Protein AF-A0A9E5C139-F1 (afdb_monomer_lite)

Radius of gyration: 26.93 Å; chains: 1; bounding box: 102×61×96 Å

Secondary structure (DSSP, 8-state):
-------------------------------------------S----PPP--EEEEEE-TTS-EEEE-TTS-EEEEE-TTSSSS-EEEEEEEPPGGGSPPPPTTEEEEEEEEEEEEE-TT--B-SSPEEEEEEEEEEEPPHHHHHHTTT-GGGEEEEEEETTTTEEEE---EEETTTTEEEEEEEE-SEEEEEEEPPPPPPPPPPPP--PPPPPP---

pLDDT: mean 75.32, std 21.41, range [29.48, 97.31]

Structure (mmCIF, N/CA/C/O backbone):
data_AF-A0A9E5C139-F1
#
_entry.id   AF-A0A9E5C139-F1
#
loop_
_atom_site.group_PDB
_atom_site.id
_atom_site.type_symbol
_atom_site.label_atom_id
_atom_site.label_alt_id
_atom_site.label_comp_id
_atom_site.label_asym_id
_atom_site.label_entity_id
_atom_site.label_seq_id
_atom_site.pdbx_PDB_ins_code
_atom_site.Cartn_x
_atom_site.Cartn_y
_atom_site.Cartn_z
_atom_site.occupancy
_atom_site.B_iso_or_equiv
_atom_site.auth_seq_id
_atom_site.auth_comp_id
_atom_site.auth_asym_id
_atom_site.auth_atom_id
_atom_site.pdbx_PDB_model_num
ATOM 1 N N . MET A 1 1 ? -60.111 16.105 31.248 1.00 38.06 1 MET A N 1
ATOM 2 C CA . MET A 1 1 ? -60.453 16.064 29.816 1.00 38.06 1 MET A CA 1
ATOM 3 C C . MET A 1 1 ? -59.404 16.906 29.117 1.00 38.06 1 MET A C 1
ATOM 5 O O . MET A 1 1 ? -59.382 18.093 29.387 1.00 38.06 1 MET A O 1
ATOM 9 N N . GLU A 1 2 ? -58.438 16.431 28.350 1.00 42.97 2 GLU A N 1
ATOM 10 C CA . GLU A 1 2 ? -57.839 15.127 28.044 1.00 42.97 2 GLU A CA 1
ATOM 11 C C . GLU A 1 2 ? -56.419 15.469 27.558 1.00 42.97 2 GLU A C 1
ATOM 13 O O . GLU A 1 2 ? -56.225 16.524 26.954 1.00 42.97 2 GLU A O 1
ATOM 18 N N . GLU A 1 3 ? -55.434 14.611 27.816 1.00 50.09 3 GLU A N 1
ATOM 19 C CA . GLU A 1 3 ? -54.245 14.572 26.958 1.00 50.09 3 GLU A CA 1
ATOM 20 C C . GLU A 1 3 ? -54.633 13.975 25.601 1.00 50.09 3 GLU A C 1
ATOM 22 O O . GLU A 1 3 ? -55.466 13.066 25.555 1.00 50.09 3 GLU A O 1
ATOM 27 N N . PRO A 1 4 ? -53.964 14.392 24.516 1.00 45.56 4 PRO A N 1
ATOM 28 C CA . PRO A 1 4 ? -53.559 13.392 23.540 1.00 45.56 4 PRO A CA 1
ATOM 29 C C . PRO A 1 4 ? -52.081 13.505 23.129 1.00 45.56 4 PRO A C 1
ATOM 31 O O . PRO A 1 4 ? -51.636 14.460 22.496 1.00 45.56 4 PRO A O 1
ATOM 34 N N . VAL A 1 5 ? -51.371 12.441 23.503 1.00 43.94 5 VAL A N 1
ATOM 35 C CA . VAL A 1 5 ? -50.309 11.695 22.803 1.00 43.94 5 VAL A CA 1
ATOM 36 C C . VAL A 1 5 ? -50.161 11.956 21.286 1.00 43.94 5 VAL A C 1
ATOM 38 O O . VAL A 1 5 ? -51.118 11.795 20.538 1.00 43.94 5 VAL A O 1
ATOM 41 N N . GLU A 1 6 ? -48.917 12.290 20.897 1.00 50.38 6 GLU A N 1
ATOM 42 C CA . GLU A 1 6 ? -48.072 11.913 19.726 1.00 50.38 6 GLU A CA 1
ATOM 43 C C . GLU A 1 6 ? -48.691 11.460 18.368 1.00 50.38 6 GLU A C 1
ATOM 45 O O . GLU A 1 6 ? -49.740 10.826 18.322 1.00 50.38 6 GLU A O 1
ATOM 50 N N . PRO A 1 7 ? -47.976 11.653 17.228 1.00 42.25 7 PRO A N 1
ATOM 51 C CA . PRO A 1 7 ? -47.097 10.553 16.795 1.00 42.25 7 PRO A CA 1
ATOM 52 C C . PRO A 1 7 ? -45.784 10.955 16.090 1.00 42.25 7 PRO A C 1
ATOM 54 O O . PRO A 1 7 ? -45.756 11.702 15.110 1.00 42.25 7 PRO A O 1
ATOM 57 N N . ARG A 1 8 ? -44.685 10.310 16.500 1.00 50.91 8 ARG A N 1
ATOM 58 C CA . ARG A 1 8 ? -43.509 10.030 15.661 1.00 50.91 8 ARG A CA 1
ATOM 59 C C . ARG A 1 8 ? -43.887 9.076 14.521 1.00 50.91 8 ARG A C 1
ATOM 61 O O . ARG A 1 8 ? -44.258 7.939 14.792 1.00 50.91 8 ARG A O 1
ATOM 68 N N . THR A 1 9 ? -43.729 9.456 13.250 1.00 39.75 9 THR A N 1
ATOM 69 C CA . THR A 1 9 ? -43.701 8.507 12.106 1.00 39.75 9 THR A CA 1
ATOM 70 C C . THR A 1 9 ? -42.935 9.133 10.930 1.00 39.75 9 THR A C 1
ATOM 72 O O . THR A 1 9 ? -43.386 10.098 10.330 1.00 39.75 9 THR A O 1
ATOM 75 N N . ARG A 1 10 ? -41.650 8.777 10.779 1.00 40.22 10 ARG A N 1
ATOM 76 C CA . ARG A 1 10 ? -41.074 7.877 9.749 1.00 40.22 10 ARG A CA 1
ATOM 77 C C . ARG A 1 10 ? -41.214 8.395 8.309 1.00 40.22 10 ARG A C 1
ATOM 79 O O . ARG A 1 10 ? -42.225 8.165 7.657 1.00 40.22 10 ARG A O 1
ATOM 86 N N . LEU A 1 11 ? -40.146 9.013 7.794 1.00 36.06 11 LEU A N 1
ATOM 87 C CA . LEU A 1 11 ? -39.978 9.249 6.361 1.00 36.06 11 LEU A CA 1
ATOM 88 C C . LEU A 1 11 ? -39.508 7.944 5.701 1.00 36.06 11 LEU A C 1
ATOM 90 O O . LEU A 1 11 ? -38.436 7.427 6.014 1.00 36.06 11 LEU A O 1
ATOM 94 N N . ALA A 1 12 ? -40.348 7.394 4.829 1.00 36.91 12 ALA A N 1
ATOM 95 C CA . ALA A 1 12 ? -40.033 6.252 3.987 1.00 36.91 12 ALA A CA 1
ATOM 96 C C . ALA A 1 12 ? -39.034 6.664 2.893 1.00 36.91 12 ALA A C 1
ATOM 98 O O . ALA A 1 12 ? -39.287 7.621 2.165 1.00 36.91 12 ALA A O 1
ATOM 99 N N . ILE A 1 13 ? -37.935 5.923 2.742 1.00 40.75 13 ILE A N 1
ATOM 100 C CA . ILE A 1 13 ? -37.096 5.971 1.540 1.00 40.75 13 ILE A CA 1
ATOM 101 C C . ILE A 1 13 ? -37.230 4.609 0.865 1.00 40.75 13 ILE A C 1
ATOM 103 O O . ILE A 1 13 ? -36.928 3.570 1.452 1.00 40.75 13 ILE A O 1
ATOM 107 N N . GLY A 1 14 ? -37.803 4.641 -0.338 1.00 32.72 14 GLY A N 1
ATOM 108 C CA . GLY A 1 14 ? -38.159 3.478 -1.135 1.00 32.72 14 GLY A CA 1
ATOM 109 C C . GLY A 1 14 ? -36.945 2.671 -1.582 1.00 32.72 14 GLY A C 1
ATOM 110 O O . GLY A 1 14 ? -35.931 3.210 -2.017 1.00 32.72 14 GLY A O 1
ATOM 111 N N . VA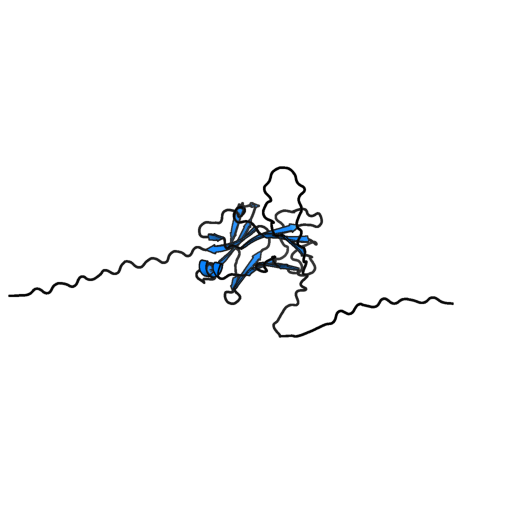L A 1 15 ? -37.106 1.357 -1.483 1.00 34.78 15 VAL A N 1
ATOM 112 C CA . VAL A 1 15 ? -36.210 0.318 -1.979 1.00 34.78 15 VAL A CA 1
ATOM 113 C C . VAL A 1 15 ? -36.446 0.124 -3.479 1.00 34.78 15 VAL A C 1
ATOM 115 O O . VAL A 1 15 ? -37.584 -0.073 -3.899 1.00 34.78 15 VAL A O 1
ATOM 118 N N . ALA A 1 16 ? -35.374 0.086 -4.270 1.00 33.22 16 ALA A N 1
ATOM 119 C CA . ALA A 1 16 ? -35.366 -0.572 -5.573 1.00 33.22 16 ALA A CA 1
ATOM 120 C C . ALA A 1 16 ? -34.213 -1.585 -5.589 1.00 33.22 16 ALA A C 1
ATOM 122 O O . ALA A 1 16 ? -33.042 -1.226 -5.680 1.00 33.22 16 ALA A O 1
ATOM 123 N N . VAL A 1 17 ? -34.573 -2.859 -5.430 1.00 38.47 17 VAL A N 1
ATOM 124 C CA . VAL A 1 17 ? -33.692 -4.026 -5.542 1.00 38.47 17 VAL A CA 1
ATOM 125 C C . VAL A 1 17 ? -33.689 -4.473 -7.000 1.00 38.47 17 VAL A C 1
ATOM 127 O O . VAL A 1 17 ? -34.741 -4.807 -7.539 1.00 38.47 17 VAL A O 1
ATOM 130 N N . VAL A 1 18 ? -32.510 -4.557 -7.610 1.00 36.19 18 VAL A N 1
ATOM 131 C CA . VAL A 1 18 ? -32.242 -5.486 -8.715 1.00 36.19 18 VAL A CA 1
ATOM 132 C C . VAL A 1 18 ? -30.970 -6.232 -8.339 1.00 36.19 18 VAL A C 1
ATOM 134 O O . VAL A 1 18 ? -29.910 -5.634 -8.180 1.00 36.19 18 VAL A O 1
ATOM 137 N N . GLY A 1 19 ? -31.119 -7.530 -8.091 1.00 32.09 19 GLY A N 1
ATOM 138 C CA . GLY A 1 19 ? -30.044 -8.403 -7.647 1.00 32.09 19 GLY A CA 1
ATOM 139 C C . GLY A 1 19 ? -29.280 -9.044 -8.799 1.00 32.09 19 GLY A C 1
ATOM 140 O O . GLY A 1 19 ? -29.845 -9.313 -9.853 1.00 32.09 19 GLY A O 1
ATOM 141 N N . THR A 1 20 ? -28.028 -9.395 -8.518 1.00 33.44 20 THR A N 1
ATOM 142 C CA . THR A 1 20 ? -27.384 -10.601 -9.049 1.00 33.44 20 THR A CA 1
ATOM 143 C C . THR A 1 20 ? -26.359 -11.109 -8.042 1.00 33.44 20 THR A C 1
ATOM 145 O O . THR A 1 20 ? -25.652 -10.338 -7.400 1.00 33.44 20 THR A O 1
ATOM 148 N N . VAL A 1 21 ? -26.357 -12.428 -7.887 1.00 43.41 21 VAL A N 1
ATOM 149 C CA . VAL A 1 21 ? -25.648 -13.224 -6.888 1.00 43.41 21 VAL A CA 1
ATOM 150 C C . VAL A 1 21 ? -24.141 -13.239 -7.150 1.00 43.41 21 VAL A C 1
ATOM 152 O O . VAL A 1 21 ? -23.686 -13.648 -8.211 1.00 43.41 21 VAL A O 1
ATOM 155 N N . GLY A 1 22 ? -23.383 -12.876 -6.125 1.00 29.48 22 GLY A N 1
ATOM 156 C CA . GLY A 1 22 ? -21.976 -13.195 -5.906 1.00 29.48 22 GLY A CA 1
ATOM 157 C C . GLY A 1 22 ? -21.743 -12.953 -4.421 1.00 29.48 22 GLY A C 1
ATOM 158 O O . GLY A 1 22 ? -22.281 -11.983 -3.899 1.00 29.48 22 GLY A O 1
ATOM 159 N N . ALA A 1 23 ? -21.078 -13.864 -3.713 1.00 36.00 23 ALA A N 1
ATOM 160 C CA . ALA A 1 23 ? -20.920 -13.811 -2.260 1.00 36.00 23 ALA A CA 1
ATOM 161 C C . ALA A 1 23 ? -20.230 -12.507 -1.812 1.00 36.00 23 ALA A C 1
ATOM 163 O O . ALA A 1 23 ? -19.013 -12.441 -1.685 1.00 36.00 23 ALA A O 1
ATOM 164 N N . ALA A 1 24 ? -21.017 -11.458 -1.598 1.00 32.03 24 ALA A N 1
ATOM 165 C CA . ALA A 1 24 ? -20.591 -10.214 -1.003 1.00 32.03 24 ALA A CA 1
ATOM 166 C C . ALA A 1 24 ? -20.912 -10.333 0.480 1.00 32.03 24 ALA A C 1
ATOM 168 O O . ALA A 1 24 ? -22.079 -10.308 0.880 1.00 32.03 24 ALA A O 1
ATOM 169 N N . ALA A 1 25 ? -19.874 -10.494 1.301 1.00 37.38 25 ALA A N 1
ATOM 170 C CA . ALA A 1 25 ? -19.973 -10.060 2.681 1.00 37.38 25 ALA A CA 1
ATOM 171 C C . ALA A 1 25 ? -20.536 -8.633 2.638 1.00 37.38 25 ALA A C 1
ATOM 173 O O . ALA A 1 25 ? -19.970 -7.769 1.967 1.00 37.38 25 ALA A O 1
ATOM 174 N N . LEU A 1 26 ? -21.698 -8.421 3.256 1.00 33.12 26 LEU A N 1
ATOM 175 C CA . LEU A 1 26 ? -22.293 -7.101 3.415 1.00 33.12 26 LEU A CA 1
ATOM 176 C C . LEU A 1 26 ? -21.386 -6.313 4.363 1.00 33.12 26 LEU A C 1
ATOM 178 O O . LEU A 1 26 ? -21.641 -6.223 5.559 1.00 33.12 26 LEU A O 1
ATOM 182 N N . ILE A 1 27 ? -20.277 -5.802 3.835 1.00 42.69 27 ILE A N 1
ATOM 183 C CA . ILE A 1 27 ? -19.475 -4.784 4.495 1.00 42.69 27 ILE A CA 1
ATOM 184 C C . ILE A 1 27 ? -20.381 -3.557 4.507 1.00 42.69 27 ILE A C 1
ATOM 186 O O . ILE A 1 27 ? -20.788 -3.071 3.450 1.00 42.69 27 ILE A O 1
ATOM 190 N N . GLY A 1 28 ? -20.783 -3.115 5.697 1.00 32.50 28 GLY A N 1
ATOM 191 C CA . GLY A 1 28 ? -21.513 -1.865 5.868 1.00 32.50 28 GLY A CA 1
ATOM 192 C C . GLY A 1 28 ? -20.616 -0.719 5.423 1.00 32.50 28 GLY A C 1
ATOM 193 O O . GLY A 1 28 ? -19.819 -0.221 6.208 1.00 32.50 28 GLY A O 1
ATOM 194 N N . VAL A 1 29 ? -20.686 -0.348 4.145 1.00 40.50 29 VAL A N 1
ATOM 195 C CA . VAL A 1 29 ? -19.851 0.718 3.597 1.00 40.50 29 VAL A CA 1
ATOM 196 C C . VAL A 1 29 ? -20.379 2.056 4.106 1.00 40.50 29 VAL A C 1
ATOM 198 O O . VAL A 1 29 ? -21.433 2.531 3.680 1.00 40.50 29 VAL A O 1
ATOM 201 N N . LEU A 1 30 ? -19.647 2.666 5.038 1.00 49.03 30 LEU A N 1
ATOM 202 C CA . LEU A 1 30 ? -19.845 4.056 5.427 1.00 49.03 30 LEU A CA 1
ATOM 203 C C . LEU A 1 30 ? -19.089 4.944 4.433 1.00 49.03 30 LEU A C 1
ATOM 205 O O . LEU A 1 30 ? -17.884 5.145 4.547 1.00 49.03 30 LEU A O 1
ATOM 209 N N . PHE A 1 31 ? -19.803 5.476 3.445 1.00 42.06 31 PHE A N 1
ATOM 210 C CA . PHE A 1 31 ? -19.259 6.464 2.517 1.00 42.06 31 PHE A CA 1
ATOM 211 C C . PHE A 1 31 ? -19.251 7.845 3.187 1.00 42.06 31 PHE A C 1
ATOM 213 O O . PHE A 1 31 ? -20.288 8.501 3.277 1.00 42.06 31 PHE A O 1
ATOM 220 N N . ALA A 1 32 ? -18.091 8.304 3.657 1.00 42.81 32 ALA A N 1
ATOM 221 C CA . ALA A 1 32 ? -17.907 9.695 4.057 1.00 42.81 32 ALA A CA 1
ATOM 222 C C . ALA A 1 32 ? -17.444 10.515 2.840 1.00 42.81 32 ALA A C 1
ATOM 224 O O . ALA A 1 32 ? -16.287 10.457 2.433 1.00 42.81 32 ALA A O 1
ATOM 225 N N . THR A 1 33 ? -18.348 11.280 2.226 1.00 38.16 33 THR A N 1
ATOM 226 C CA . THR A 1 33 ? -17.975 12.302 1.238 1.00 38.16 33 THR A CA 1
ATOM 227 C C . THR A 1 33 ? -17.584 13.579 1.977 1.00 38.16 33 THR A C 1
ATOM 229 O O . THR A 1 33 ? -18.454 14.353 2.372 1.00 38.16 33 THR A O 1
ATOM 232 N N . GLY A 1 34 ? -16.287 13.801 2.174 1.00 33.84 34 GLY A N 1
ATOM 233 C CA . GLY A 1 34 ? -15.752 15.057 2.698 1.00 33.84 34 GLY A CA 1
ATOM 234 C C . GLY A 1 34 ? -14.556 15.509 1.871 1.00 33.84 34 GLY A C 1
ATOM 235 O O . GLY A 1 34 ? -13.468 14.969 2.029 1.00 33.84 34 GLY A O 1
ATOM 236 N N . VAL A 1 35 ? -14.748 16.488 0.981 1.00 36.16 35 VAL A N 1
ATOM 237 C CA . VAL A 1 35 ? -13.637 17.250 0.394 1.00 36.16 35 VAL A CA 1
ATOM 238 C C . VAL A 1 35 ? -13.406 18.458 1.297 1.00 36.16 35 VAL A C 1
ATOM 240 O O . VAL A 1 35 ? -14.131 19.446 1.235 1.00 36.16 35 VAL A O 1
ATOM 243 N N . PHE A 1 36 ? -12.442 18.361 2.207 1.00 36.50 36 PHE A N 1
ATOM 244 C CA . PHE A 1 36 ? -12.017 19.522 2.982 1.00 36.50 36 PHE A CA 1
ATOM 245 C C . PHE A 1 36 ? -10.923 20.237 2.193 1.00 36.50 36 PHE A C 1
ATOM 247 O O . PHE A 1 36 ? -9.778 19.795 2.136 1.00 36.50 36 PHE A O 1
ATOM 254 N N . THR A 1 37 ? -11.289 21.332 1.529 1.00 35.53 37 THR A N 1
ATOM 255 C CA . THR A 1 37 ? -10.317 22.330 1.082 1.00 35.53 37 THR A CA 1
ATOM 256 C C . THR A 1 37 ? -9.932 23.138 2.315 1.00 35.53 37 THR A C 1
ATOM 258 O O . THR A 1 37 ? -10.704 23.985 2.757 1.00 35.53 37 THR A O 1
ATOM 261 N N . SER A 1 38 ? -8.782 22.838 2.920 1.00 38.12 38 SER A N 1
ATOM 262 C CA . SER A 1 38 ? -8.209 23.716 3.941 1.00 38.12 38 SER A CA 1
ATOM 263 C C . SER A 1 38 ? -7.812 25.030 3.269 1.00 38.12 38 SER A C 1
ATOM 265 O O . SER A 1 38 ? -6.830 25.078 2.532 1.00 38.12 38 SER A O 1
ATOM 267 N N . ASP A 1 39 ? -8.609 26.077 3.479 1.00 39.00 39 ASP A N 1
ATOM 268 C CA . ASP A 1 39 ? -8.235 27.453 3.157 1.00 39.00 39 ASP A CA 1
ATOM 269 C C . ASP A 1 39 ? -7.289 27.932 4.268 1.00 39.00 39 ASP A C 1
ATOM 271 O O . ASP A 1 39 ? -7.704 28.262 5.380 1.00 39.00 39 ASP A O 1
ATOM 275 N N . GLU A 1 40 ? -5.987 27.828 4.014 1.00 49.16 40 GLU A N 1
ATOM 276 C CA . GLU A 1 40 ? -4.947 28.295 4.931 1.00 49.16 40 GLU A CA 1
ATOM 277 C C . GLU A 1 40 ? -4.876 29.835 4.844 1.00 49.16 40 GLU A C 1
ATOM 279 O O . GLU A 1 40 ? -4.759 30.375 3.738 1.00 49.16 40 GLU A O 1
ATOM 284 N N . PRO A 1 41 ? -4.972 30.584 5.962 1.00 42.25 41 PRO A N 1
ATOM 285 C CA . PRO A 1 41 ? -5.024 32.039 5.912 1.00 42.25 41 PRO A CA 1
ATOM 286 C C . PRO A 1 41 ? -3.694 32.615 5.419 1.00 42.25 41 PRO A C 1
ATOM 288 O O . PRO A 1 41 ? -2.613 32.233 5.863 1.00 42.25 41 PRO A O 1
ATOM 291 N N . ALA A 1 42 ? -3.795 33.567 4.491 1.00 45.22 42 ALA A N 1
ATOM 292 C CA . ALA A 1 42 ? -2.677 34.177 3.786 1.00 45.22 42 ALA A CA 1
ATOM 293 C C . ALA A 1 42 ? -1.622 34.787 4.732 1.00 45.22 42 ALA A C 1
ATOM 295 O O . ALA A 1 42 ? -1.795 35.884 5.265 1.00 45.22 42 ALA A O 1
ATOM 296 N N . GLY A 1 43 ? -0.488 34.097 4.868 1.00 43.84 43 GLY A N 1
ATOM 297 C CA . GLY A 1 43 ? 0.744 34.586 5.481 1.00 43.84 43 GLY A CA 1
ATOM 298 C C . GLY A 1 43 ? 1.908 34.477 4.497 1.00 43.84 43 GLY A C 1
ATOM 299 O O . GLY A 1 43 ? 2.485 33.414 4.327 1.00 43.84 43 GLY A O 1
ATOM 300 N N . THR A 1 44 ? 2.209 35.587 3.819 1.00 50.50 44 THR A N 1
ATOM 301 C CA . THR A 1 44 ? 3.444 35.903 3.068 1.00 50.50 44 THR A CA 1
ATOM 302 C C . THR A 1 44 ? 4.148 34.774 2.285 1.00 50.50 44 THR A C 1
ATOM 304 O O . THR A 1 44 ? 5.029 34.096 2.802 1.00 50.50 44 THR A O 1
ATOM 307 N N . GLY A 1 45 ? 3.909 34.725 0.967 1.00 45.44 45 GLY A N 1
ATOM 308 C CA . GLY A 1 45 ? 4.985 34.474 -0.009 1.00 45.44 45 GLY A CA 1
ATOM 309 C C . GLY A 1 45 ? 5.208 33.054 -0.543 1.00 45.44 45 GLY A C 1
ATOM 310 O O . GLY A 1 45 ? 6.148 32.876 -1.313 1.00 45.44 45 GLY A O 1
ATOM 311 N N . GLN A 1 46 ? 4.366 32.071 -0.224 1.00 39.69 46 GLN A N 1
ATOM 312 C CA . GLN A 1 46 ? 4.431 30.749 -0.859 1.00 39.69 46 GLN A CA 1
ATOM 313 C C . GLN A 1 46 ? 3.506 30.725 -2.088 1.00 39.69 46 GLN A C 1
ATOM 315 O O . GLN A 1 46 ? 2.322 31.038 -1.976 1.00 39.69 46 GLN A O 1
ATOM 320 N N . ALA A 1 47 ? 4.024 30.366 -3.269 1.00 44.69 47 ALA A N 1
ATOM 321 C CA . ALA A 1 47 ? 3.172 30.038 -4.416 1.00 44.69 47 ALA A CA 1
ATOM 322 C C . ALA A 1 47 ? 2.108 29.013 -3.971 1.00 44.69 47 ALA A C 1
ATOM 324 O O . ALA A 1 47 ? 2.469 28.117 -3.203 1.00 44.69 47 ALA A O 1
ATOM 325 N N . PRO A 1 48 ? 0.834 29.125 -4.403 1.00 45.03 48 PRO A N 1
ATOM 326 C CA . PRO A 1 48 ? -0.220 28.215 -3.968 1.00 45.03 48 PRO A CA 1
ATOM 327 C C . PRO A 1 48 ? 0.221 26.779 -4.253 1.00 45.03 48 PRO A C 1
ATOM 329 O O . PRO A 1 48 ? 0.361 26.374 -5.410 1.00 45.03 48 PRO A O 1
ATOM 332 N N . GLY A 1 49 ? 0.528 26.039 -3.185 1.00 49.81 49 GLY A N 1
ATOM 333 C CA . GLY A 1 49 ? 0.853 24.626 -3.274 1.00 49.81 49 GLY A CA 1
ATOM 334 C C . GLY A 1 49 ? -0.323 23.925 -3.937 1.00 49.81 49 GLY A C 1
ATOM 335 O O . GLY A 1 49 ? -1.472 24.203 -3.600 1.00 49.81 49 GLY A O 1
ATOM 336 N N . ALA A 1 50 ? -0.049 23.072 -4.924 1.00 51.66 50 ALA A N 1
ATOM 337 C CA . ALA A 1 50 ? -1.093 22.299 -5.584 1.00 51.66 50 ALA A CA 1
ATOM 338 C C . ALA A 1 50 ? -2.006 21.638 -4.529 1.00 51.66 50 ALA A C 1
ATOM 340 O O . ALA A 1 50 ? -1.484 21.143 -3.524 1.00 51.66 50 ALA A O 1
ATOM 341 N N . PRO A 1 51 ? -3.338 21.628 -4.726 1.00 53.50 51 PRO A N 1
ATOM 342 C CA . PRO A 1 51 ? -4.263 21.074 -3.745 1.00 53.50 51 PRO A CA 1
ATOM 343 C C . PRO A 1 51 ? -3.908 19.607 -3.488 1.00 53.50 51 PRO A C 1
ATOM 345 O O . PRO A 1 51 ? -3.948 18.784 -4.405 1.00 53.50 51 PRO A O 1
ATOM 348 N N . VAL A 1 52 ? -3.526 19.276 -2.253 1.00 60.44 52 VAL A N 1
ATOM 349 C CA . VAL A 1 52 ? -3.249 17.888 -1.878 1.00 60.44 52 VAL A CA 1
ATOM 350 C C . VAL A 1 52 ? -4.569 17.221 -1.528 1.00 60.44 52 VAL A C 1
ATOM 352 O O . VAL A 1 52 ? -5.238 17.602 -0.569 1.00 60.44 52 VAL A O 1
ATOM 355 N N . VAL A 1 53 ? -4.963 16.232 -2.327 1.00 70.94 53 VAL A N 1
ATOM 356 C CA . VAL A 1 53 ? -6.241 15.551 -2.129 1.00 70.94 53 VAL A CA 1
ATOM 357 C C . VAL A 1 53 ? -6.144 14.644 -0.905 1.00 70.94 53 VAL A C 1
ATOM 359 O O . VAL A 1 53 ? -5.298 13.749 -0.849 1.00 70.94 53 VAL A O 1
ATOM 362 N N . THR A 1 54 ? -7.010 14.909 0.070 1.00 81.38 54 THR A N 1
ATOM 363 C CA . THR A 1 54 ? -7.109 14.183 1.337 1.00 81.38 54 THR A CA 1
ATOM 364 C C . THR A 1 54 ? -8.506 13.577 1.470 1.00 81.38 54 THR A C 1
ATOM 366 O O . THR A 1 54 ? -9.484 14.226 1.099 1.00 81.38 54 THR A O 1
ATOM 369 N N . VAL A 1 55 ? -8.607 12.361 2.008 1.00 87.62 55 VAL A N 1
ATOM 370 C CA . VAL A 1 55 ? -9.879 11.706 2.368 1.00 87.62 55 VAL A CA 1
ATOM 371 C C . VAL A 1 55 ? -9.787 11.214 3.803 1.00 87.62 55 VAL A C 1
ATOM 373 O O . VAL A 1 55 ? -8.777 10.623 4.165 1.00 87.62 55 VAL A O 1
ATOM 376 N N . SER A 1 56 ? -10.840 11.420 4.591 1.00 89.06 56 SER A N 1
ATOM 377 C CA . SER A 1 56 ? -10.920 10.946 5.973 1.00 89.06 56 SER A CA 1
ATOM 378 C C . SER A 1 56 ? -12.106 10.011 6.179 1.00 89.06 56 SER A C 1
ATOM 380 O O . SER A 1 56 ? -13.208 10.292 5.702 1.00 89.06 56 SER A O 1
ATOM 382 N N . VAL A 1 57 ? -11.899 8.919 6.917 1.00 88.56 57 VAL A N 1
ATOM 383 C CA . VAL A 1 57 ? -12.941 7.948 7.280 1.00 88.56 57 VAL A CA 1
ATOM 384 C C . VAL A 1 57 ? -12.793 7.557 8.754 1.00 88.56 57 VAL A C 1
ATOM 386 O O . VAL A 1 57 ? -11.692 7.212 9.181 1.00 88.56 57 VAL A O 1
ATOM 389 N N . PRO A 1 58 ? -13.876 7.558 9.552 1.00 90.69 58 PRO A N 1
ATOM 390 C CA . PRO A 1 58 ? -13.814 7.060 10.920 1.00 90.69 58 PRO A CA 1
ATOM 391 C C . PRO A 1 58 ? -13.637 5.534 10.943 1.00 90.69 58 PRO A C 1
ATOM 393 O O . PRO A 1 58 ? -14.368 4.801 10.276 1.00 90.69 58 PRO A O 1
ATOM 396 N N . VAL A 1 59 ? -12.707 5.054 11.765 1.00 90.44 59 VAL A N 1
ATOM 397 C CA . VAL A 1 59 ? -12.446 3.633 12.019 1.00 90.44 59 VAL A CA 1
ATOM 398 C C . VAL A 1 59 ? -12.791 3.340 13.475 1.00 90.44 59 VAL A C 1
ATOM 400 O O . VAL A 1 59 ? -12.247 3.949 14.397 1.00 90.44 59 VAL A O 1
ATOM 403 N N . LEU A 1 60 ? -13.743 2.433 13.692 1.00 92.31 60 LEU A N 1
ATOM 404 C CA . LEU A 1 60 ? -14.220 2.069 15.023 1.00 92.31 60 LEU A CA 1
ATOM 405 C C . LEU A 1 60 ? -13.769 0.643 15.374 1.00 92.31 60 LEU A C 1
ATOM 407 O O . LEU A 1 60 ? -13.728 -0.200 14.483 1.00 92.31 60 LEU A O 1
ATOM 411 N N . PRO A 1 61 ? -13.493 0.338 16.656 1.00 91.38 61 PRO A N 1
ATOM 412 C CA . PRO A 1 61 ? -13.084 -1.006 17.071 1.00 91.38 61 PRO A CA 1
ATOM 413 C C . PRO A 1 61 ? -14.130 -2.079 16.777 1.00 91.38 61 PRO A C 1
ATOM 415 O O . PRO A 1 61 ? -13.781 -3.209 16.477 1.00 91.38 61 PRO A O 1
ATOM 418 N N . GLU A 1 62 ? -15.411 -1.731 16.864 1.00 91.19 62 GLU A N 1
ATOM 419 C CA . GLU A 1 62 ? -16.508 -2.709 16.920 1.00 91.19 62 GLU A CA 1
ATOM 420 C C . GLU A 1 62 ? -17.160 -2.986 15.560 1.00 91.19 62 GLU A C 1
ATOM 422 O O . GLU A 1 62 ? -18.186 -3.653 15.477 1.00 91.19 62 GLU A O 1
ATOM 427 N N . GLN A 1 63 ? -16.597 -2.456 14.471 1.00 90.69 63 GLN A N 1
ATOM 428 C CA . GLN A 1 63 ? -17.127 -2.684 13.129 1.00 90.69 63 GLN A CA 1
ATOM 429 C C . GLN A 1 63 ? -16.042 -2.558 12.056 1.00 90.69 63 GLN A C 1
ATOM 431 O O . GLN A 1 63 ? -15.073 -1.821 12.246 1.00 90.69 63 GLN A O 1
ATOM 436 N N . PRO A 1 64 ? -16.197 -3.244 10.909 1.00 92.62 64 PRO A N 1
ATOM 437 C CA . PRO A 1 64 ? -15.313 -3.038 9.772 1.00 92.62 64 PRO A CA 1
ATOM 438 C C . PRO A 1 64 ? -15.438 -1.611 9.222 1.00 92.62 64 PRO A C 1
ATOM 440 O O . PRO A 1 64 ? -16.493 -0.979 9.316 1.00 92.62 64 PRO A O 1
ATOM 443 N N . ALA A 1 65 ? -14.367 -1.127 8.601 1.00 92.50 65 ALA A N 1
ATOM 444 C CA . ALA A 1 65 ? -14.329 0.165 7.925 1.00 92.50 65 ALA A CA 1
ATOM 445 C C . ALA A 1 65 ? -13.612 0.034 6.579 1.00 92.50 65 ALA A C 1
ATOM 447 O O . ALA A 1 65 ? -12.718 -0.794 6.423 1.00 92.50 65 ALA A O 1
ATOM 448 N N . GLN A 1 66 ? -13.996 0.863 5.611 1.00 94.25 66 GLN A N 1
ATOM 449 C CA . GLN A 1 66 ? -13.355 0.907 4.303 1.00 94.25 66 GLN A CA 1
ATOM 450 C C . GLN A 1 66 ? -13.112 2.357 3.896 1.00 94.25 66 GLN A C 1
ATOM 452 O O . GLN A 1 66 ? -14.025 3.182 3.946 1.00 94.25 66 GLN A O 1
ATOM 457 N N . LEU A 1 67 ? -11.893 2.646 3.449 1.00 93.06 67 LEU A N 1
ATOM 458 C C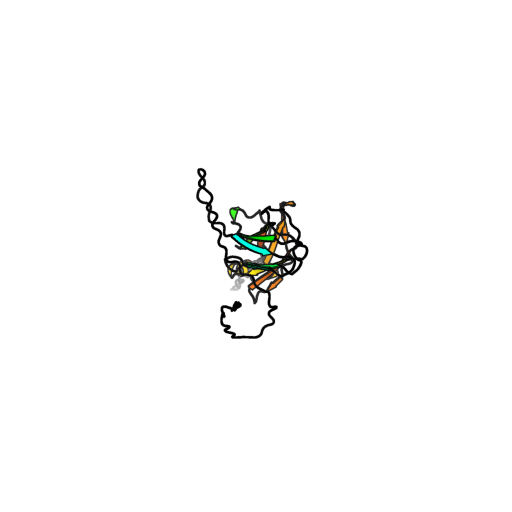A . LEU A 1 67 ? -11.541 3.897 2.791 1.00 93.06 67 LEU A CA 1
ATOM 459 C C . LEU A 1 67 ? -11.294 3.643 1.308 1.00 93.06 67 LEU A C 1
ATOM 461 O O . LEU A 1 67 ? -10.609 2.692 0.942 1.00 93.06 67 LEU A O 1
ATOM 465 N N . LEU A 1 68 ? -11.815 4.529 0.462 1.00 93.06 68 LEU A N 1
ATOM 466 C CA . LEU A 1 68 ? -11.520 4.572 -0.967 1.00 93.06 68 LEU A CA 1
ATOM 467 C C . LEU A 1 68 ? -10.817 5.887 -1.291 1.00 93.06 68 LEU A C 1
ATOM 469 O O . LEU A 1 68 ? -11.243 6.952 -0.842 1.00 93.06 68 LEU A O 1
ATOM 473 N N . SER A 1 69 ? -9.755 5.822 -2.090 1.00 91.06 69 SER A N 1
ATOM 474 C CA . SER A 1 69 ? -9.111 7.030 -2.594 1.00 91.06 69 SER A CA 1
ATOM 475 C C . SER A 1 69 ? -10.053 7.807 -3.522 1.00 91.06 69 SER A C 1
ATOM 477 O O . SER A 1 69 ? -10.949 7.212 -4.130 1.00 91.06 69 SER A O 1
ATOM 479 N N . PRO A 1 70 ? -9.848 9.125 -3.697 1.00 87.69 70 PRO A N 1
ATOM 480 C CA . PRO A 1 70 ? -10.709 9.967 -4.535 1.00 87.69 70 PRO A CA 1
ATOM 481 C C . PRO A 1 70 ? -10.881 9.446 -5.967 1.00 87.69 70 PRO A C 1
ATOM 483 O O . PRO A 1 70 ? -11.933 9.618 -6.575 1.00 87.69 70 PRO A O 1
ATOM 486 N N . GLN A 1 71 ? -9.839 8.814 -6.510 1.00 86.31 71 GLN A N 1
ATOM 487 C CA . GLN A 1 71 ? -9.823 8.254 -7.859 1.00 86.31 71 GLN A CA 1
ATOM 488 C C . GLN A 1 71 ? -10.301 6.791 -7.911 1.00 86.31 71 GLN A C 1
ATOM 490 O O . GLN A 1 71 ? -10.398 6.222 -8.995 1.00 86.31 71 GLN A O 1
ATOM 495 N N . GLY A 1 72 ? -10.593 6.158 -6.768 1.00 87.75 72 GLY A N 1
ATOM 496 C CA . GLY A 1 72 ? -11.009 4.750 -6.695 1.00 87.75 72 GLY A CA 1
ATOM 497 C C . GLY A 1 72 ? -9.901 3.753 -7.063 1.00 87.75 72 GLY A C 1
ATOM 498 O O . GLY A 1 72 ? -10.174 2.613 -7.460 1.00 87.75 72 GLY A O 1
ATOM 499 N N . ASP A 1 73 ? -8.653 4.203 -6.969 1.00 91.25 73 ASP A N 1
ATOM 500 C CA . ASP A 1 73 ? -7.451 3.435 -7.285 1.00 91.25 73 ASP A CA 1
ATOM 501 C C . ASP A 1 73 ? -6.893 2.680 -6.082 1.00 91.25 73 ASP A C 1
ATOM 503 O O . ASP A 1 73 ? -6.169 1.704 -6.257 1.00 91.25 73 ASP A O 1
ATOM 507 N N . VAL A 1 74 ? -7.205 3.137 -4.873 1.00 93.81 74 VAL A N 1
ATOM 508 C CA . VAL A 1 74 ? -6.749 2.534 -3.624 1.00 93.81 74 VAL A CA 1
ATOM 509 C C . VAL A 1 74 ? -7.968 2.302 -2.750 1.00 93.81 74 VAL A C 1
ATOM 511 O O . VAL A 1 74 ? -8.786 3.205 -2.574 1.00 93.81 74 VAL A O 1
ATOM 514 N N . ALA A 1 75 ? -8.077 1.096 -2.216 1.00 95.06 75 ALA A N 1
ATOM 515 C CA . ALA A 1 75 ? -9.011 0.739 -1.167 1.00 95.06 75 ALA A CA 1
ATOM 516 C C . ALA A 1 75 ? -8.223 0.249 0.046 1.00 95.06 75 ALA A C 1
ATOM 518 O O . ALA A 1 75 ? -7.239 -0.479 -0.108 1.00 95.06 75 ALA A O 1
ATOM 519 N N . VAL A 1 76 ? -8.643 0.659 1.236 1.00 95.25 76 VAL A N 1
ATOM 520 C CA . VAL A 1 76 ? -8.058 0.213 2.499 1.00 95.25 76 VAL A CA 1
ATOM 521 C C . VAL A 1 76 ? -9.174 -0.330 3.369 1.00 95.25 76 VAL A C 1
ATOM 523 O O . VAL A 1 76 ? -10.092 0.404 3.734 1.00 95.25 76 VAL A O 1
ATOM 526 N N . ASP A 1 77 ? -9.089 -1.614 3.681 1.00 95.44 77 ASP A N 1
ATOM 527 C CA . ASP A 1 77 ? -10.093 -2.355 4.426 1.00 95.44 77 ASP A CA 1
ATOM 528 C C . ASP A 1 77 ? -9.582 -2.668 5.834 1.00 95.44 77 ASP A C 1
ATOM 530 O O . ASP A 1 77 ? -8.534 -3.293 6.015 1.00 95.44 77 ASP A O 1
ATOM 534 N N . PHE A 1 78 ? -10.362 -2.263 6.831 1.00 93.94 78 PHE A N 1
ATOM 535 C CA . PHE A 1 78 ? -10.162 -2.571 8.241 1.00 93.94 78 PHE A CA 1
ATOM 536 C C . PHE A 1 78 ? -11.229 -3.561 8.688 1.00 93.94 78 PHE A C 1
ATOM 538 O O . PHE A 1 78 ? -12.417 -3.406 8.397 1.00 93.94 78 PHE A O 1
ATOM 545 N N . THR A 1 79 ? -10.803 -4.570 9.438 1.00 93.25 79 THR A N 1
ATOM 546 C CA . THR A 1 79 ? -11.712 -5.523 10.084 1.00 93.25 79 THR A CA 1
ATOM 547 C C . THR A 1 79 ? -12.076 -5.059 11.493 1.00 93.25 79 THR A C 1
ATOM 549 O O . THR A 1 79 ? -11.391 -4.217 12.078 1.00 93.25 79 THR A O 1
ATOM 552 N N . GLU A 1 80 ? -13.145 -5.619 12.057 1.00 92.25 80 GLU A N 1
ATOM 553 C CA . GLU A 1 80 ? -13.476 -5.416 13.468 1.00 92.25 80 GLU A CA 1
ATOM 554 C C . GLU A 1 80 ? -12.276 -5.770 14.364 1.00 92.25 80 GLU A C 1
ATOM 556 O O . GLU A 1 80 ? -11.626 -6.807 14.207 1.00 92.25 80 GLU A O 1
ATOM 561 N N . GLY A 1 81 ? -11.969 -4.880 15.300 1.00 92.06 81 GLY A N 1
ATOM 562 C CA . GLY A 1 81 ? -10.849 -4.997 16.218 1.00 92.06 81 GLY A CA 1
ATOM 563 C C . GLY A 1 81 ? -9.492 -4.686 15.592 1.00 92.06 81 GLY A C 1
ATOM 564 O O . GLY A 1 81 ? -8.491 -5.084 16.172 1.00 92.06 81 GLY A O 1
ATOM 565 N N . SER A 1 82 ? -9.426 -4.017 14.431 1.00 93.50 82 SER A N 1
ATOM 566 C CA . SER A 1 82 ? -8.148 -3.520 13.876 1.00 93.50 82 SER A CA 1
ATOM 567 C C . SER A 1 82 ? -7.581 -2.336 14.669 1.00 93.50 82 SER A C 1
ATOM 569 O O . SER A 1 82 ? -6.371 -2.129 14.681 1.00 93.50 82 SER A O 1
ATOM 571 N N . VAL A 1 83 ? -8.446 -1.592 15.361 1.00 91.81 83 VAL A N 1
ATOM 572 C CA . VAL A 1 83 ? -8.097 -0.503 16.286 1.00 91.81 83 VAL A CA 1
ATOM 573 C C . VAL A 1 83 ? -8.698 -0.785 17.665 1.00 91.81 83 VAL A C 1
ATOM 575 O O . VAL A 1 83 ? -9.720 -1.464 17.768 1.00 91.81 83 VAL A O 1
ATOM 578 N N . ASP A 1 84 ? -8.076 -0.274 18.724 1.00 91.00 84 ASP A N 1
ATOM 579 C CA . ASP A 1 84 ? -8.501 -0.460 20.124 1.00 91.00 84 ASP A CA 1
ATOM 580 C C . ASP A 1 84 ? -9.465 0.631 20.625 1.00 91.00 84 ASP A C 1
ATOM 582 O O . ASP A 1 84 ? -10.182 0.450 21.609 1.00 91.00 84 ASP A O 1
ATOM 586 N N . LYS A 1 85 ? -9.515 1.764 19.924 1.00 89.94 85 LYS A N 1
ATOM 587 C CA . LYS A 1 85 ? -10.390 2.908 20.203 1.00 89.94 85 LYS A CA 1
ATOM 588 C C . LYS A 1 85 ? -10.882 3.548 18.899 1.00 89.94 85 LYS A C 1
ATOM 590 O O . LYS A 1 85 ? -10.330 3.261 17.843 1.00 89.94 85 LYS A O 1
ATOM 595 N N . PRO A 1 86 ? -11.923 4.400 18.933 1.00 90.44 86 PRO A N 1
ATOM 596 C CA . PRO A 1 86 ? -12.353 5.143 17.751 1.00 90.44 86 PRO A CA 1
ATOM 597 C C . PRO A 1 86 ? -11.253 6.088 17.256 1.00 90.44 86 PRO A C 1
ATOM 599 O O . PRO A 1 86 ? -10.761 6.912 18.029 1.00 90.44 86 PRO A O 1
ATOM 602 N N . MET A 1 87 ? -10.905 5.978 15.978 1.00 89.88 87 MET A N 1
ATOM 603 C CA . MET A 1 87 ? -9.863 6.761 15.309 1.00 89.88 87 MET A CA 1
ATOM 604 C C . MET A 1 87 ? -10.374 7.296 13.968 1.00 89.88 87 MET A C 1
ATOM 606 O O . MET A 1 87 ? -11.410 6.859 13.464 1.00 89.88 87 MET A O 1
ATOM 610 N N . GLU A 1 88 ? -9.649 8.236 13.378 1.00 90.88 88 GLU A N 1
ATOM 611 C CA . GLU A 1 88 ? -9.900 8.751 12.035 1.00 90.88 88 GLU A CA 1
ATOM 612 C C . GLU A 1 88 ? -8.747 8.354 11.115 1.00 90.88 88 GLU A C 1
ATOM 614 O O . GLU A 1 88 ? -7.598 8.727 11.339 1.00 90.88 88 GLU A O 1
ATOM 619 N N . LEU A 1 89 ? -9.047 7.574 10.079 1.00 91.31 89 LEU A N 1
ATOM 620 C CA . LEU A 1 89 ? -8.091 7.243 9.036 1.00 91.31 89 LEU A CA 1
ATOM 621 C C . LEU A 1 89 ? -8.075 8.354 7.999 1.00 91.31 89 LEU A C 1
ATOM 623 O O . LEU A 1 89 ? -9.097 8.635 7.373 1.00 91.31 89 LEU A O 1
ATOM 627 N N . ARG A 1 90 ? -6.893 8.904 7.762 1.00 91.06 90 ARG A N 1
ATOM 628 C CA . ARG A 1 90 ? -6.631 9.910 6.747 1.00 91.06 90 ARG A CA 1
ATOM 629 C C . ARG A 1 90 ? -5.794 9.312 5.625 1.00 91.06 90 ARG A C 1
ATOM 631 O O . ARG A 1 90 ? -4.719 8.777 5.860 1.00 91.06 90 ARG A O 1
ATOM 638 N N . TYR A 1 91 ? -6.286 9.444 4.404 1.00 91.94 91 TYR A N 1
ATOM 639 C CA . TYR A 1 91 ? -5.565 9.172 3.169 1.00 91.94 91 TYR A CA 1
ATOM 640 C C . TYR A 1 91 ? -5.077 10.481 2.570 1.00 91.94 91 TYR A C 1
ATOM 642 O O . TYR A 1 91 ? -5.864 11.419 2.411 1.00 91.94 91 TYR A O 1
ATOM 650 N N . GLN A 1 92 ? -3.815 10.519 2.160 1.00 91.19 92 GLN A N 1
ATOM 651 C CA . GLN A 1 92 ? -3.232 11.650 1.455 1.00 91.19 92 GLN A CA 1
ATOM 652 C C . GLN A 1 92 ? -2.418 11.168 0.257 1.00 91.19 92 GLN A C 1
ATOM 654 O O . GLN A 1 92 ? -1.534 10.328 0.380 1.00 91.19 92 GLN A O 1
ATOM 659 N N . GLN A 1 93 ? -2.674 11.720 -0.928 1.00 89.62 93 GLN A N 1
ATOM 660 C CA . GLN A 1 93 ? -1.829 11.410 -2.080 1.00 89.62 93 GLN A CA 1
ATOM 661 C C . GLN A 1 93 ? -0.461 12.096 -1.938 1.00 89.62 93 GLN A C 1
ATOM 663 O O . GLN A 1 93 ? -0.385 13.307 -1.704 1.00 89.62 93 GLN A O 1
ATOM 668 N N . VAL A 1 94 ? 0.624 11.341 -2.127 1.00 88.25 94 VAL A N 1
ATOM 669 C CA . VAL A 1 94 ? 1.990 11.867 -2.026 1.00 88.25 94 VAL A CA 1
ATOM 670 C C . VAL A 1 94 ? 2.463 12.323 -3.402 1.00 88.25 94 VAL A C 1
ATOM 672 O O . VAL A 1 94 ? 2.399 11.593 -4.391 1.00 88.25 94 VAL A O 1
ATOM 675 N N . LEU A 1 95 ? 2.946 13.564 -3.476 1.00 82.62 95 LEU A N 1
ATOM 676 C CA . LEU A 1 95 ? 3.525 14.110 -4.702 1.00 82.62 95 LEU A CA 1
ATOM 677 C C . LEU A 1 95 ? 4.868 13.430 -5.008 1.00 82.62 95 LEU A C 1
ATOM 679 O O . LEU A 1 95 ? 5.646 13.242 -4.076 1.00 82.62 95 LEU A O 1
ATOM 683 N N . PRO A 1 96 ? 5.222 13.186 -6.287 1.00 78.44 96 PRO A N 1
ATOM 684 C CA . PRO A 1 96 ? 6.485 12.538 -6.663 1.00 78.44 96 PRO A CA 1
ATOM 685 C C . PRO A 1 96 ? 7.738 13.164 -6.033 1.00 78.44 96 PRO A C 1
ATOM 687 O O . PRO A 1 96 ? 8.655 12.453 -5.647 1.00 78.44 96 PRO A O 1
ATOM 690 N N . ALA A 1 97 ? 7.762 14.491 -5.870 1.00 81.50 97 ALA A N 1
ATOM 691 C CA . ALA A 1 97 ? 8.881 15.212 -5.254 1.00 81.50 97 ALA A CA 1
ATOM 692 C C . ALA A 1 97 ? 9.021 14.991 -3.734 1.00 81.50 97 ALA A C 1
ATOM 694 O O . ALA A 1 97 ? 10.049 15.341 -3.163 1.00 81.50 97 ALA A O 1
ATOM 695 N N . ARG A 1 98 ? 7.981 14.464 -3.076 1.00 84.06 98 ARG A N 1
ATOM 696 C CA . ARG A 1 98 ? 7.952 14.146 -1.640 1.00 84.06 98 ARG A CA 1
ATOM 697 C C . ARG A 1 98 ? 8.090 12.649 -1.364 1.00 84.06 98 ARG A C 1
ATOM 699 O O . ARG A 1 98 ? 8.106 12.261 -0.203 1.00 84.06 98 ARG A O 1
ATOM 706 N N . VAL A 1 99 ? 8.168 11.820 -2.405 1.00 85.44 99 VAL A N 1
ATOM 707 C CA . VAL A 1 99 ? 8.362 10.377 -2.250 1.00 85.44 99 VAL A CA 1
ATOM 708 C C . VAL A 1 99 ? 9.802 10.129 -1.790 1.00 85.44 99 VAL A C 1
ATOM 710 O O . VAL A 1 99 ? 10.729 10.599 -2.457 1.00 85.44 99 VAL A O 1
ATOM 713 N N . PRO A 1 100 ? 10.016 9.402 -0.677 1.00 87.62 100 PRO A N 1
ATOM 714 C CA . PRO A 1 100 ? 11.353 8.996 -0.263 1.00 87.62 100 PRO A CA 1
ATOM 715 C C . PRO A 1 100 ? 12.081 8.216 -1.364 1.00 87.62 100 PRO A C 1
ATOM 717 O O . PRO A 1 100 ? 11.456 7.527 -2.172 1.00 87.62 100 PRO A O 1
ATOM 720 N N . ALA A 1 101 ? 13.413 8.286 -1.390 1.00 89.31 101 ALA A N 1
ATOM 721 C CA . ALA A 1 101 ? 14.205 7.580 -2.395 1.00 89.31 101 ALA A CA 1
ATOM 722 C C . ALA A 1 101 ? 13.919 6.068 -2.357 1.00 89.31 101 ALA A C 1
ATOM 724 O O . ALA A 1 101 ? 14.013 5.440 -1.303 1.00 89.31 101 ALA A O 1
AT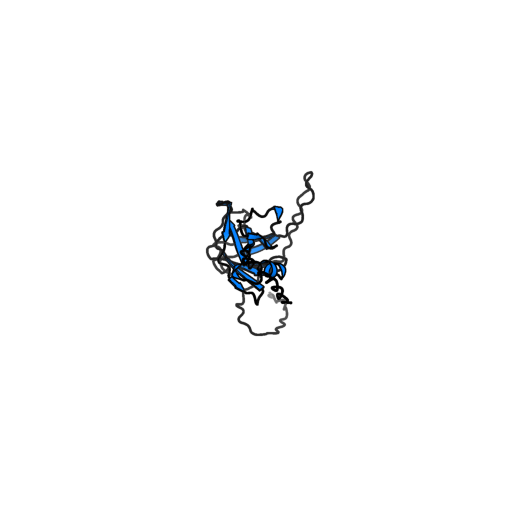OM 725 N N . LEU A 1 102 ? 13.551 5.491 -3.504 1.00 87.94 102 LEU A N 1
ATOM 726 C CA . LEU A 1 102 ? 13.238 4.068 -3.603 1.00 87.94 102 LEU A CA 1
ATOM 727 C C . LEU A 1 102 ? 14.500 3.192 -3.569 1.00 87.94 102 LEU A C 1
ATOM 729 O O . LEU A 1 102 ? 15.566 3.636 -4.011 1.00 87.94 102 LEU A O 1
ATOM 733 N N . PRO A 1 103 ? 14.387 1.925 -3.125 1.00 87.56 103 PRO A N 1
ATOM 734 C CA . PRO A 1 103 ? 15.479 0.966 -3.211 1.00 87.56 103 PRO A CA 1
ATOM 735 C C . PRO A 1 103 ? 15.923 0.728 -4.659 1.00 87.56 103 PRO A C 1
ATOM 737 O O . PRO A 1 103 ? 15.131 0.793 -5.602 1.00 87.56 103 PRO A O 1
ATOM 740 N N . ALA A 1 104 ? 17.204 0.402 -4.842 1.00 87.44 104 ALA A N 1
ATOM 741 C CA . ALA A 1 104 ? 17.737 0.062 -6.156 1.00 87.44 104 ALA A CA 1
ATOM 742 C C . ALA A 1 104 ? 16.995 -1.141 -6.767 1.00 87.44 104 ALA A C 1
ATOM 744 O O . ALA A 1 104 ? 16.665 -2.102 -6.077 1.00 87.44 104 ALA A O 1
ATOM 745 N N . GLY A 1 105 ? 16.765 -1.099 -8.082 1.00 86.25 105 GLY A N 1
ATOM 746 C CA . GLY A 1 105 ? 16.020 -2.146 -8.789 1.00 86.25 105 GLY A CA 1
ATOM 747 C C . GLY A 1 105 ? 14.500 -1.979 -8.748 1.00 86.25 105 GLY A C 1
ATOM 748 O O . GLY A 1 105 ? 13.800 -2.851 -9.257 1.00 86.25 105 GLY A O 1
ATOM 749 N N . PHE A 1 106 ? 13.999 -0.868 -8.202 1.00 88.81 106 PHE A N 1
ATOM 750 C CA . PHE A 1 106 ? 12.587 -0.502 -8.220 1.00 88.81 106 PHE A CA 1
ATOM 751 C C . PHE A 1 106 ? 12.345 0.852 -8.874 1.00 88.81 106 PHE A C 1
ATOM 753 O O . PHE A 1 106 ? 13.151 1.776 -8.759 1.00 88.81 106 PHE A O 1
ATOM 760 N N . SER A 1 107 ? 11.182 0.989 -9.501 1.00 86.38 107 SER A N 1
ATOM 761 C CA . SER A 1 107 ? 10.617 2.268 -9.923 1.00 86.38 107 SER A CA 1
ATOM 762 C C . SER A 1 107 ? 9.242 2.477 -9.286 1.00 86.38 107 SER A C 1
ATOM 764 O O . SER A 1 107 ? 8.488 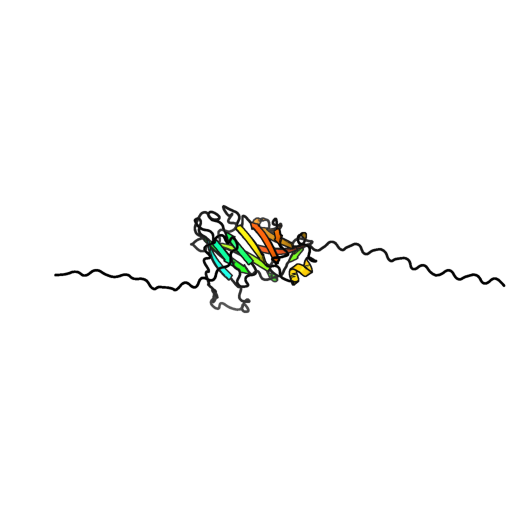1.524 -9.077 1.00 86.38 107 SER A O 1
ATOM 766 N N . ALA A 1 108 ? 8.920 3.726 -8.938 1.00 75.75 108 ALA A N 1
ATOM 767 C CA . ALA A 1 108 ? 7.600 4.076 -8.422 1.00 75.75 108 ALA A CA 1
ATOM 768 C C . ALA A 1 108 ? 6.588 3.983 -9.565 1.00 75.75 108 ALA A C 1
ATOM 770 O O . ALA A 1 108 ? 6.779 4.617 -10.607 1.00 75.75 108 ALA A O 1
ATOM 771 N N . ALA A 1 109 ? 5.492 3.257 -9.358 1.00 70.50 109 ALA A N 1
ATOM 772 C CA . ALA A 1 109 ? 4.287 3.517 -10.128 1.00 70.50 109 ALA A CA 1
ATOM 773 C C . ALA A 1 109 ? 3.698 4.871 -9.698 1.00 70.50 109 ALA A C 1
ATOM 775 O O . ALA A 1 109 ? 4.040 5.423 -8.651 1.00 70.50 109 ALA A O 1
ATOM 776 N N . ALA A 1 110 ? 2.759 5.404 -10.478 1.00 74.50 110 ALA A N 1
ATOM 777 C CA . ALA A 1 110 ? 2.127 6.698 -10.205 1.00 74.50 110 ALA A CA 1
ATOM 778 C C . ALA A 1 110 ? 1.266 6.731 -8.917 1.00 74.50 110 ALA A C 1
ATOM 780 O O . ALA A 1 110 ? 0.624 7.741 -8.632 1.00 74.50 110 ALA A O 1
ATOM 781 N N . LYS A 1 111 ? 1.227 5.636 -8.147 1.00 88.25 111 LYS A N 1
ATOM 782 C CA . LYS A 1 111 ? 0.374 5.440 -6.972 1.00 88.25 111 LYS A CA 1
ATOM 783 C C . LYS A 1 111 ? 1.241 5.376 -5.718 1.00 88.25 111 LYS A C 1
ATOM 785 O O . LYS A 1 111 ? 1.683 4.302 -5.309 1.00 88.25 111 LYS A O 1
ATOM 790 N N . VAL A 1 112 ? 1.473 6.550 -5.135 1.00 91.81 112 VAL A N 1
ATOM 791 C CA . VAL A 1 112 ? 2.118 6.724 -3.830 1.00 91.81 112 VAL A CA 1
ATOM 792 C C . VAL A 1 112 ? 1.197 7.551 -2.942 1.00 91.81 112 VAL A C 1
ATOM 794 O O . VAL A 1 112 ? 0.684 8.594 -3.362 1.00 91.81 112 VAL A O 1
ATOM 797 N N . PHE A 1 113 ? 0.945 7.066 -1.737 1.00 93.00 113 PHE A N 1
ATOM 798 C CA . PHE A 1 113 ? -0.016 7.652 -0.812 1.00 93.00 113 PHE A CA 1
ATOM 799 C C . PHE A 1 113 ? 0.422 7.417 0.627 1.00 93.00 113 PHE A C 1
ATOM 801 O O . PHE A 1 113 ? 1.157 6.482 0.909 1.00 93.00 113 PHE A O 1
ATOM 808 N N . ASP A 1 114 ? -0.034 8.281 1.514 1.00 92.38 114 ASP A N 1
ATOM 809 C CA . ASP A 1 114 ? 0.206 8.235 2.946 1.00 92.38 114 ASP A CA 1
ATOM 810 C C . ASP A 1 114 ? -1.108 7.911 3.658 1.00 92.38 114 ASP A C 1
ATOM 812 O O . ASP A 1 114 ? -2.180 8.391 3.259 1.00 92.38 114 ASP A O 1
ATOM 816 N N . LEU A 1 115 ? -1.020 7.053 4.668 1.00 92.06 115 LEU A N 1
ATOM 817 C CA . LEU A 1 115 ? -2.115 6.678 5.546 1.00 92.06 115 LEU A CA 1
ATOM 818 C C . LEU A 1 115 ? -1.730 7.031 6.977 1.00 92.06 115 LEU A C 1
ATOM 820 O O . LEU A 1 115 ? -0.764 6.502 7.517 1.00 92.06 115 LEU A O 1
ATOM 824 N N . THR A 1 116 ? -2.547 7.855 7.620 1.00 90.44 116 THR A N 1
ATOM 825 C CA . THR A 1 116 ? -2.339 8.260 9.013 1.00 90.44 116 THR A CA 1
ATOM 826 C C . THR A 1 116 ? -3.589 7.954 9.819 1.00 90.44 116 THR A C 1
ATOM 828 O O . THR A 1 116 ? -4.702 8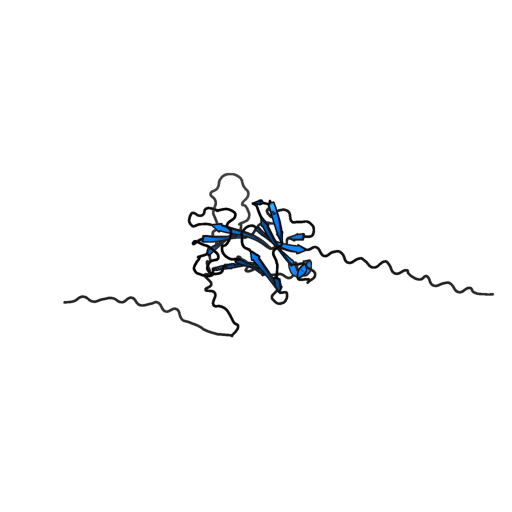.209 9.361 1.00 90.44 116 THR A O 1
ATOM 831 N N . LEU A 1 117 ? -3.421 7.419 11.027 1.00 89.50 117 LEU A N 1
ATOM 832 C CA . LEU A 1 117 ? -4.509 7.285 11.992 1.00 89.50 117 LEU A CA 1
ATOM 833 C C . LEU A 1 117 ? -4.403 8.392 13.036 1.00 89.50 117 LEU A C 1
ATOM 835 O O . LEU A 1 117 ? -3.417 8.486 13.762 1.00 89.50 117 LEU A O 1
ATOM 839 N N . LEU A 1 118 ? -5.449 9.201 13.122 1.00 87.31 118 LEU A N 1
ATOM 840 C CA . LEU A 1 118 ? -5.580 10.301 14.067 1.00 87.31 118 LEU A CA 1
ATOM 841 C C . LEU A 1 118 ? -6.502 9.857 15.205 1.00 87.31 118 LEU A C 1
ATOM 843 O O . LEU A 1 118 ? -7.513 9.184 14.974 1.00 87.31 118 LEU A O 1
ATOM 847 N N . ASP A 1 119 ? -6.169 10.211 16.444 1.00 82.25 119 ASP A N 1
ATOM 848 C CA . ASP A 1 119 ? -7.125 10.070 17.544 1.00 82.25 119 ASP A CA 1
ATOM 849 C C . ASP A 1 119 ? -8.159 11.215 17.533 1.00 82.25 119 ASP A C 1
ATOM 851 O O . ASP A 1 119 ? -8.143 12.090 16.668 1.00 82.25 119 ASP A O 1
ATOM 855 N N . ARG A 1 120 ? -9.116 11.202 18.471 1.00 68.50 120 ARG A N 1
ATOM 856 C CA . ARG A 1 120 ? -10.178 12.225 18.522 1.00 68.50 120 ARG A CA 1
ATOM 857 C C . ARG A 1 120 ? -9.680 13.634 18.839 1.00 68.50 120 ARG A C 1
ATOM 859 O O . ARG A 1 120 ? -10.416 14.582 18.578 1.00 68.50 120 ARG A O 1
ATOM 866 N N . GLU A 1 121 ? -8.484 13.775 19.399 1.00 68.88 121 GLU A N 1
ATOM 867 C CA . GLU A 1 121 ? -7.852 15.082 19.573 1.00 68.88 121 GLU A CA 1
ATOM 868 C C . GLU A 1 121 ? -7.209 15.583 18.264 1.00 68.88 121 GLU A C 1
ATOM 870 O O . GLU A 1 121 ? -6.757 16.726 18.206 1.00 68.88 121 GLU A O 1
ATOM 875 N N . GLY A 1 122 ? -7.214 14.769 17.200 1.00 61.84 122 GLY A N 1
ATOM 876 C CA . GLY A 1 122 ? -6.548 15.072 15.936 1.00 61.84 122 GLY A CA 1
ATOM 877 C C . GLY A 1 122 ? -5.028 14.987 16.049 1.00 61.84 122 GLY A C 1
ATOM 878 O O . GLY A 1 122 ? -4.326 15.532 15.198 1.00 61.84 122 GLY A O 1
ATOM 879 N N . GLU A 1 123 ? -4.515 14.347 17.104 1.00 64.06 123 GLU A N 1
ATOM 880 C CA . GLU A 1 123 ? -3.084 14.217 17.324 1.00 64.06 123 GLU A CA 1
ATOM 881 C C . GLU A 1 123 ? -2.559 13.024 16.524 1.00 64.06 123 GLU A C 1
ATOM 883 O O . GLU A 1 123 ? -3.051 11.895 16.636 1.00 64.06 123 GLU A O 1
ATOM 888 N N . ASP A 1 124 ? -1.550 13.291 15.696 1.00 65.25 124 ASP A N 1
ATOM 889 C CA . ASP A 1 124 ? -0.774 12.241 15.056 1.00 65.25 124 ASP A CA 1
ATOM 890 C C . ASP A 1 124 ? 0.038 11.530 16.141 1.00 65.25 124 ASP A C 1
ATOM 892 O O . ASP A 1 124 ? 0.998 12.067 16.700 1.00 65.25 124 ASP A O 1
ATOM 896 N N . ARG A 1 125 ? -0.381 10.308 16.473 1.00 58.69 125 ARG A N 1
ATOM 897 C CA . ARG A 1 125 ? 0.309 9.463 17.455 1.00 58.69 125 ARG A CA 1
ATOM 898 C C . ARG A 1 125 ? 1.621 8.893 16.904 1.00 58.69 125 ARG A C 1
ATOM 900 O O . ARG A 1 125 ? 2.311 8.180 17.635 1.00 58.69 125 ARG A O 1
ATOM 907 N N . GLY A 1 126 ? 1.975 9.189 15.655 1.00 62.75 126 GLY A N 1
ATOM 908 C CA . GLY A 1 126 ? 3.106 8.601 14.958 1.00 62.75 126 GLY A CA 1
ATOM 909 C C . GLY A 1 126 ? 2.814 7.154 14.567 1.00 62.75 126 GLY A C 1
ATOM 910 O O . GLY A 1 126 ? 1.706 6.819 14.155 1.00 62.75 126 GLY A O 1
ATOM 911 N N . ALA A 1 127 ? 3.816 6.282 14.711 1.00 65.19 127 ALA A N 1
ATOM 912 C CA . ALA A 1 127 ? 3.742 4.873 14.327 1.00 65.19 127 ALA A CA 1
ATOM 913 C C . ALA A 1 127 ? 2.741 4.085 15.200 1.00 65.19 127 ALA A C 1
ATOM 915 O O . ALA A 1 127 ? 3.115 3.414 16.164 1.00 65.19 127 ALA A O 1
ATOM 916 N N . TYR A 1 128 ? 1.454 4.176 14.869 1.00 78.69 128 TYR A N 1
ATOM 917 C CA . TYR A 1 128 ? 0.401 3.361 15.458 1.00 78.69 128 TYR A CA 1
ATOM 918 C C . TYR A 1 128 ? 0.422 1.961 14.834 1.00 78.69 128 TYR A C 1
ATOM 920 O O . TYR A 1 128 ? 0.308 1.807 13.615 1.00 78.69 128 TYR A O 1
ATOM 928 N N . THR A 1 129 ? 0.544 0.937 15.680 1.00 87.88 129 THR A N 1
ATOM 929 C CA . THR A 1 129 ? 0.426 -0.465 15.268 1.00 87.88 129 THR A CA 1
ATOM 930 C C . THR A 1 129 ? -1.016 -0.922 15.430 1.00 87.88 129 THR A C 1
ATOM 932 O O . THR A 1 129 ? -1.585 -0.848 16.519 1.00 87.88 129 THR A O 1
ATOM 935 N N . LEU A 1 130 ? -1.593 -1.421 14.346 1.00 91.94 130 LEU A N 1
ATOM 936 C CA . LEU A 1 130 ? -2.919 -2.006 14.304 1.00 91.94 130 LEU A CA 1
ATOM 937 C C . LEU A 1 130 ? -2.972 -3.281 15.148 1.00 91.94 130 LEU A C 1
ATOM 939 O O . LEU A 1 130 ? -2.040 -4.082 15.188 1.00 91.94 130 LEU A O 1
ATOM 943 N N . MET A 1 131 ? -4.110 -3.496 15.795 1.00 93.56 131 MET A N 1
ATOM 944 C CA . MET A 1 131 ? -4.374 -4.713 16.566 1.00 93.56 131 MET A CA 1
ATOM 945 C C . MET A 1 131 ? -4.635 -5.920 15.649 1.00 93.56 131 MET A C 1
ATOM 947 O O . MET A 1 131 ? -4.438 -7.071 16.045 1.00 93.56 131 MET A O 1
ATOM 951 N N . ARG A 1 132 ? -5.082 -5.655 14.417 1.00 94.56 132 ARG A N 1
ATOM 952 C CA . ARG A 1 132 ? -5.227 -6.627 13.329 1.00 94.56 132 ARG A CA 1
ATOM 953 C C . ARG A 1 132 ? -4.769 -5.992 12.017 1.00 94.56 132 ARG A C 1
ATOM 955 O O . ARG A 1 132 ? -5.017 -4.799 11.837 1.00 94.56 132 ARG A O 1
ATOM 962 N N . PRO A 1 133 ? -4.188 -6.773 11.092 1.00 94.94 133 PRO A N 1
ATOM 963 C CA . PRO A 1 133 ? -3.742 -6.237 9.818 1.00 94.94 133 PRO A CA 1
ATOM 964 C C . PRO A 1 133 ? -4.894 -5.601 9.030 1.00 94.94 133 PRO A C 1
ATOM 966 O O . PRO A 1 133 ? -5.977 -6.185 8.910 1.00 94.94 133 PRO A O 1
ATOM 969 N N . ALA A 1 134 ? -4.641 -4.436 8.441 1.00 95.00 134 ALA A N 1
ATOM 970 C CA . ALA A 1 134 ? -5.493 -3.859 7.408 1.00 95.00 134 ALA A CA 1
ATOM 971 C C . ALA A 1 134 ? -5.110 -4.427 6.036 1.00 95.00 134 ALA A C 1
ATOM 973 O O . ALA A 1 134 ? -3.955 -4.789 5.796 1.00 95.00 134 ALA A O 1
ATOM 974 N N . THR A 1 135 ? -6.070 -4.494 5.114 1.00 97.25 135 THR A N 1
ATOM 975 C CA . THR A 1 135 ? -5.818 -4.911 3.727 1.00 97.25 135 THR A CA 1
ATOM 976 C C . THR A 1 135 ? -5.805 -3.699 2.810 1.00 97.25 135 THR A C 1
ATOM 978 O O . THR A 1 135 ? -6.790 -2.975 2.710 1.00 97.25 135 THR A O 1
ATOM 981 N N . ILE A 1 136 ? -4.701 -3.501 2.096 1.00 96.81 136 ILE A N 1
ATOM 982 C CA . ILE A 1 136 ? -4.569 -2.491 1.049 1.00 96.81 136 ILE A CA 1
ATOM 983 C C . ILE A 1 136 ? -4.801 -3.171 -0.296 1.00 96.81 136 ILE A C 1
ATOM 985 O O . ILE A 1 136 ? -4.108 -4.130 -0.637 1.00 96.81 136 ILE A O 1
ATOM 989 N N . THR A 1 137 ? -5.737 -2.648 -1.082 1.00 97.00 137 THR A N 1
ATOM 990 C CA . THR A 1 137 ? -5.971 -3.044 -2.473 1.00 97.00 137 THR A CA 1
ATOM 991 C C . THR A 1 137 ? -5.674 -1.866 -3.391 1.00 97.00 137 THR A C 1
ATOM 993 O O . THR A 1 137 ? -6.298 -0.816 -3.284 1.00 97.00 137 THR A O 1
ATOM 996 N N . VAL A 1 138 ? -4.753 -2.048 -4.333 1.00 96.38 138 VAL A N 1
ATOM 997 C CA . VAL A 1 138 ? -4.389 -1.046 -5.338 1.00 96.38 138 VAL A CA 1
ATOM 998 C C . VAL A 1 138 ? -4.798 -1.541 -6.719 1.00 96.38 138 VAL A C 1
ATOM 1000 O O . VAL A 1 138 ? -4.454 -2.653 -7.122 1.00 96.38 138 VAL A O 1
ATOM 1003 N N . ARG A 1 139 ? -5.525 -0.714 -7.467 1.00 95.50 139 ARG A N 1
ATOM 1004 C CA . ARG A 1 139 ? -5.876 -0.960 -8.865 1.00 95.50 139 ARG A CA 1
ATOM 1005 C C . ARG A 1 139 ? -4.649 -0.766 -9.751 1.00 95.50 139 ARG A C 1
ATOM 1007 O O . ARG A 1 139 ? -3.922 0.214 -9.618 1.00 95.50 139 ARG A O 1
ATOM 1014 N N . LEU A 1 140 ? -4.451 -1.681 -10.686 1.00 93.44 140 LEU A N 1
ATOM 1015 C CA . LEU A 1 140 ? -3.392 -1.652 -11.683 1.00 93.44 140 LEU A CA 1
ATOM 1016 C C . LEU A 1 140 ? -3.946 -1.071 -12.982 1.00 93.44 140 LEU A C 1
ATOM 1018 O O . LEU A 1 140 ? -4.978 -1.516 -13.486 1.00 93.44 140 LEU A O 1
ATOM 1022 N N . GLY A 1 141 ? -3.269 -0.062 -13.517 1.00 91.25 141 GLY A N 1
ATOM 1023 C CA . GLY A 1 141 ? -3.557 0.478 -14.834 1.00 91.25 141 GLY A CA 1
ATOM 1024 C C . GLY A 1 141 ? -2.723 -0.203 -15.921 1.00 91.25 141 GLY A C 1
ATOM 1025 O O . GLY A 1 141 ? -1.793 -0.968 -15.644 1.00 91.25 141 GLY A O 1
ATOM 1026 N N . PRO A 1 142 ? -3.017 0.096 -17.197 1.00 89.56 142 PRO A N 1
ATOM 1027 C CA . PRO A 1 142 ? -2.243 -0.429 -18.318 1.00 89.56 142 PRO A CA 1
ATOM 1028 C C . PRO A 1 142 ? -0.775 0.023 -18.282 1.00 89.56 142 PRO A C 1
ATOM 1030 O O . PRO A 1 142 ? 0.095 -0.710 -18.741 1.00 89.56 142 PRO A O 1
ATOM 1033 N N . GLY A 1 143 ? -0.487 1.205 -17.721 1.00 88.19 143 GLY A N 1
ATOM 1034 C CA . GLY A 1 143 ? 0.877 1.715 -17.581 1.00 88.19 143 GLY A CA 1
ATOM 1035 C C . GLY A 1 143 ? 1.712 0.875 -16.617 1.00 88.19 143 GLY A C 1
ATOM 1036 O O . GLY A 1 143 ? 2.826 0.481 -16.955 1.00 88.19 143 GLY A O 1
ATOM 1037 N N . GLU A 1 144 ? 1.161 0.538 -15.450 1.00 89.56 144 GLU A N 1
ATOM 1038 C CA . GLU A 1 144 ? 1.838 -0.307 -14.467 1.00 89.56 144 GLU A CA 1
ATOM 1039 C C . GLU A 1 144 ? 2.041 -1.730 -14.991 1.00 89.56 144 GLU A C 1
ATOM 1041 O O . GLU A 1 144 ? 3.125 -2.293 -14.856 1.00 89.56 144 GLU A O 1
ATOM 1046 N N . LEU A 1 145 ? 1.033 -2.295 -15.659 1.00 89.12 145 LEU A N 1
ATOM 1047 C CA . LEU A 1 145 ? 1.140 -3.625 -16.263 1.00 89.12 145 LEU A CA 1
ATOM 1048 C C . LEU A 1 145 ? 2.199 -3.672 -17.374 1.00 89.12 145 LEU A C 1
ATOM 1050 O O . LEU A 1 145 ? 2.966 -4.633 -17.450 1.00 89.12 145 LEU A O 1
ATOM 1054 N N . ALA A 1 146 ? 2.277 -2.632 -18.210 1.00 88.38 146 ALA A N 1
ATOM 1055 C CA . ALA A 1 146 ? 3.283 -2.534 -19.265 1.00 88.38 146 ALA A CA 1
ATOM 1056 C C . ALA A 1 146 ? 4.704 -2.428 -18.692 1.00 88.38 146 ALA A C 1
ATOM 1058 O O . ALA A 1 146 ? 5.605 -3.130 -19.149 1.00 88.38 146 ALA A O 1
ATOM 1059 N N . LEU A 1 147 ? 4.898 -1.597 -17.664 1.00 87.81 147 LEU A N 1
ATOM 1060 C CA . LEU A 1 147 ? 6.183 -1.456 -16.973 1.00 87.81 147 LEU A CA 1
ATOM 1061 C C . LEU A 1 147 ? 6.607 -2.752 -16.266 1.00 87.81 147 LEU A C 1
ATOM 1063 O O . LEU A 1 147 ? 7.792 -3.076 -16.242 1.00 87.81 147 LEU A O 1
ATOM 1067 N N . ALA A 1 148 ? 5.649 -3.512 -15.732 1.00 87.94 148 ALA A N 1
ATOM 1068 C CA . ALA A 1 148 ? 5.895 -4.819 -15.130 1.00 87.94 148 ALA A CA 1
ATOM 1069 C C . ALA A 1 148 ? 6.181 -5.926 -16.161 1.00 87.94 148 ALA A C 1
ATOM 1071 O O . ALA A 1 148 ? 6.527 -7.044 -15.774 1.00 87.94 148 ALA A O 1
ATOM 1072 N N . GLY A 1 149 ? 6.026 -5.648 -17.461 1.00 86.12 149 GLY A N 1
ATOM 1073 C CA . GLY A 1 149 ? 6.137 -6.648 -18.524 1.00 86.12 149 GLY A CA 1
ATOM 1074 C C . GLY A 1 149 ? 5.024 -7.699 -18.488 1.00 86.12 149 GLY A C 1
ATOM 1075 O O . GLY A 1 149 ? 5.211 -8.789 -19.012 1.00 86.12 149 GLY A O 1
ATOM 1076 N N . GLY A 1 150 ? 3.890 -7.399 -17.843 1.00 83.38 150 GLY A N 1
ATOM 1077 C CA . GLY A 1 150 ? 2.805 -8.356 -17.606 1.00 83.38 150 GLY A CA 1
ATOM 1078 C C . GLY A 1 150 ? 3.082 -9.385 -16.501 1.00 83.38 150 GLY A C 1
ATOM 1079 O O . GLY A 1 150 ? 2.231 -10.232 -16.245 1.00 83.38 150 GLY A O 1
ATOM 1080 N N . GLU A 1 151 ? 4.228 -9.306 -15.823 1.00 88.25 151 GLU A N 1
ATOM 1081 C CA . GLU A 1 151 ? 4.626 -10.267 -14.794 1.00 88.25 151 GLU A CA 1
ATOM 1082 C C . GLU A 1 151 ? 4.188 -9.812 -13.399 1.00 88.25 151 GLU A C 1
ATOM 1084 O O . GLU A 1 151 ? 4.649 -8.795 -12.873 1.00 88.25 151 GLU A O 1
ATOM 1089 N N . ALA A 1 152 ? 3.329 -10.608 -12.761 1.00 88.69 152 ALA A N 1
ATOM 1090 C CA . ALA A 1 152 ? 2.799 -10.338 -11.424 1.00 88.69 152 ALA A CA 1
ATOM 1091 C C . ALA A 1 152 ? 3.901 -10.171 -10.363 1.00 88.69 152 ALA A C 1
ATOM 1093 O O . ALA A 1 152 ? 3.798 -9.304 -9.501 1.00 88.69 152 ALA A O 1
ATOM 1094 N N . SER A 1 153 ? 4.983 -10.952 -10.447 1.00 90.69 153 SER A N 1
ATOM 1095 C CA . SER A 1 153 ? 6.104 -10.894 -9.497 1.00 90.69 153 SER A CA 1
ATOM 1096 C C . SER A 1 153 ? 6.892 -9.584 -9.543 1.00 90.69 153 SER A C 1
ATOM 1098 O O . SER A 1 153 ? 7.650 -9.289 -8.616 1.00 90.69 153 SER A O 1
ATOM 1100 N N . ASN A 1 154 ? 6.742 -8.809 -10.620 1.00 91.75 154 ASN A N 1
ATOM 1101 C CA . ASN A 1 154 ? 7.390 -7.511 -10.743 1.00 91.75 154 ASN A CA 1
ATOM 1102 C C . ASN A 1 154 ? 6.595 -6.405 -10.049 1.00 91.75 154 ASN A C 1
ATOM 1104 O O . ASN A 1 154 ? 7.152 -5.338 -9.831 1.00 91.75 154 ASN A O 1
ATOM 1108 N N . ILE A 1 155 ? 5.334 -6.635 -9.682 1.00 93.75 155 ILE A N 1
ATOM 1109 C CA . ILE A 1 155 ? 4.472 -5.636 -9.050 1.00 93.75 155 ILE A CA 1
ATOM 1110 C C . ILE A 1 155 ? 4.476 -5.867 -7.542 1.00 93.75 155 ILE A C 1
ATOM 1112 O O . ILE A 1 155 ? 4.101 -6.937 -7.065 1.00 93.75 155 ILE A O 1
ATOM 1116 N N . VAL A 1 156 ? 4.897 -4.857 -6.785 1.00 95.00 156 VAL A N 1
ATOM 1117 C CA . VAL A 1 156 ? 5.067 -4.949 -5.331 1.00 95.00 156 VAL A CA 1
ATOM 1118 C C . VAL A 1 156 ? 4.474 -3.711 -4.674 1.00 95.00 156 VAL A C 1
ATOM 1120 O O . VAL A 1 156 ? 4.629 -2.603 -5.176 1.00 95.00 156 VAL A O 1
ATOM 1123 N N . ILE A 1 157 ? 3.797 -3.881 -3.543 1.00 95.62 157 ILE A N 1
ATOM 1124 C CA . ILE A 1 157 ? 3.445 -2.771 -2.658 1.00 95.62 157 ILE A CA 1
ATOM 1125 C C . ILE A 1 157 ? 4.561 -2.654 -1.622 1.00 95.62 157 ILE A C 1
ATOM 1127 O O . ILE A 1 157 ? 4.873 -3.619 -0.926 1.00 95.62 157 ILE A O 1
ATOM 1131 N N . GLN A 1 158 ? 5.181 -1.483 -1.534 1.00 94.81 158 GLN A N 1
ATOM 1132 C CA . GLN A 1 158 ? 6.185 -1.176 -0.522 1.00 94.81 158 GLN A CA 1
ATOM 1133 C C . GLN A 1 158 ? 5.610 -0.241 0.534 1.00 94.81 158 GLN A C 1
ATOM 1135 O O . GLN A 1 158 ? 4.807 0.639 0.224 1.00 94.81 158 GLN A O 1
ATOM 1140 N N . HIS A 1 159 ? 6.058 -0.437 1.765 1.00 93.81 159 HIS A N 1
ATOM 1141 C CA . HIS A 1 159 ? 5.728 0.366 2.929 1.00 93.81 159 HIS A CA 1
ATOM 1142 C C . HIS A 1 159 ? 6.990 1.075 3.415 1.00 93.81 159 HIS A C 1
ATOM 1144 O O . HIS A 1 159 ? 8.021 0.434 3.628 1.00 93.81 159 HIS A O 1
ATOM 1150 N N . TYR A 1 160 ? 6.926 2.391 3.549 1.00 91.50 160 TYR A N 1
ATOM 1151 C CA . TYR A 1 160 ? 8.003 3.189 4.103 1.00 91.50 160 TYR A CA 1
ATOM 1152 C C . TYR A 1 160 ? 7.881 3.229 5.624 1.00 91.50 160 TYR A C 1
ATOM 1154 O O . TYR A 1 160 ? 6.846 3.606 6.161 1.00 91.50 160 TYR A O 1
ATOM 1162 N N . ILE A 1 161 ? 8.944 2.841 6.318 1.00 86.56 161 ILE A N 1
ATOM 1163 C CA . ILE A 1 161 ? 9.016 2.862 7.775 1.00 86.56 161 ILE A CA 1
ATOM 1164 C C . ILE A 1 161 ? 9.848 4.080 8.168 1.00 86.56 161 ILE A C 1
ATOM 1166 O O . ILE A 1 161 ? 11.075 4.053 8.055 1.00 86.56 161 ILE A O 1
ATOM 1170 N N . ASP A 1 162 ? 9.192 5.142 8.646 1.00 78.62 162 ASP A N 1
ATOM 1171 C CA . ASP A 1 162 ? 9.854 6.405 9.011 1.00 78.62 162 ASP A CA 1
ATOM 1172 C C . ASP A 1 162 ? 10.970 6.223 10.047 1.00 78.62 162 ASP A C 1
ATOM 1174 O O . ASP A 1 162 ? 12.015 6.863 9.947 1.00 78.62 162 ASP A O 1
ATOM 1178 N N . GLN A 1 163 ? 10.779 5.315 11.013 1.00 75.75 163 GLN A N 1
ATOM 1179 C CA . GLN A 1 163 ? 11.743 5.051 12.091 1.00 75.75 163 GLN A CA 1
ATOM 1180 C C . GLN A 1 163 ? 13.088 4.543 11.555 1.00 75.75 163 GLN A C 1
ATOM 1182 O O . GLN A 1 163 ? 14.144 5.007 11.981 1.00 75.75 163 GLN A O 1
ATOM 1187 N N . ASP A 1 164 ? 13.040 3.635 10.580 1.00 76.38 164 ASP A N 1
ATOM 1188 C CA . ASP A 1 164 ? 14.225 3.046 9.951 1.00 76.38 164 ASP A CA 1
ATOM 1189 C C . ASP A 1 164 ? 14.638 3.797 8.680 1.00 76.38 164 ASP A C 1
ATOM 1191 O O . ASP A 1 164 ? 15.630 3.449 8.039 1.00 76.38 164 ASP A O 1
ATOM 1195 N N . THR A 1 165 ? 13.869 4.826 8.302 1.00 83.88 165 THR A N 1
ATOM 1196 C CA . THR A 1 165 ? 14.055 5.611 7.074 1.00 83.88 165 THR A CA 1
ATOM 1197 C C . THR A 1 165 ? 14.172 4.711 5.834 1.00 83.88 165 THR A C 1
ATOM 1199 O O . THR A 1 165 ? 14.976 4.960 4.931 1.00 83.88 165 THR A O 1
ATOM 1202 N N . SER A 1 166 ? 13.412 3.610 5.811 1.00 89.12 166 SER A N 1
ATOM 1203 C CA . SER A 1 166 ? 13.615 2.509 4.865 1.00 89.12 166 SER A CA 1
ATOM 1204 C C . SER A 1 166 ? 12.311 2.004 4.255 1.00 89.12 166 SER A C 1
ATOM 1206 O O . SER A 1 166 ? 11.242 2.083 4.855 1.00 89.12 166 SER A O 1
ATOM 1208 N N . TRP A 1 167 ? 12.407 1.472 3.037 1.00 92.56 167 TRP A N 1
ATOM 1209 C CA . TRP A 1 167 ? 11.295 0.804 2.369 1.00 92.56 167 TRP A CA 1
ATOM 1210 C C . TRP A 1 167 ? 11.334 -0.692 2.650 1.00 92.56 167 TRP A C 1
ATOM 1212 O O . TRP A 1 167 ? 12.367 -1.337 2.473 1.00 92.56 167 TRP A O 1
ATOM 1222 N N . THR A 1 168 ? 10.185 -1.241 3.020 1.00 93.25 168 THR A N 1
ATOM 1223 C CA . THR A 1 168 ? 9.969 -2.675 3.189 1.00 93.25 168 THR A CA 1
ATOM 1224 C C . THR A 1 168 ? 8.972 -3.163 2.150 1.00 93.25 168 THR A C 1
ATOM 1226 O O . THR A 1 168 ? 7.900 -2.587 1.968 1.00 93.25 168 THR A O 1
ATOM 1229 N N . GLU A 1 169 ? 9.318 -4.241 1.457 1.00 93.94 169 GLU A N 1
ATOM 1230 C CA . GLU A 1 169 ? 8.416 -4.908 0.523 1.00 93.94 169 GLU A CA 1
ATOM 1231 C C . GLU A 1 169 ? 7.337 -5.678 1.290 1.00 93.94 169 GLU A C 1
ATOM 1233 O O . GLU A 1 169 ? 7.648 -6.536 2.119 1.00 93.94 169 GLU A O 1
ATOM 1238 N N . LEU A 1 170 ? 6.065 -5.412 0.997 1.00 95.12 170 LEU A N 1
ATOM 1239 C CA . LEU A 1 170 ? 4.972 -6.189 1.565 1.00 95.12 170 LEU A CA 1
ATOM 1240 C C . LEU A 1 170 ? 4.724 -7.452 0.728 1.00 95.12 170 LEU A C 1
ATOM 1242 O O . LEU A 1 170 ? 4.797 -7.393 -0.508 1.00 95.12 170 LEU A O 1
ATOM 1246 N N . PRO A 1 171 ? 4.349 -8.583 1.358 1.00 95.19 171 PRO A N 1
ATOM 1247 C CA . PRO A 1 171 ? 3.840 -9.751 0.648 1.00 95.19 171 PRO A CA 1
ATOM 1248 C C . PRO A 1 171 ? 2.628 -9.370 -0.213 1.00 95.19 171 PRO A C 1
ATOM 1250 O O . PRO A 1 171 ? 1.511 -9.209 0.279 1.00 95.19 171 PRO A O 1
ATOM 1253 N N . THR A 1 172 ? 2.870 -9.191 -1.512 1.00 96.06 172 THR A N 1
ATOM 1254 C CA . THR A 1 172 ? 1.889 -8.644 -2.449 1.00 96.06 172 THR A CA 1
ATOM 1255 C C . THR A 1 172 ? 1.285 -9.766 -3.279 1.00 96.06 172 THR A C 1
ATOM 1257 O O . THR A 1 172 ? 1.990 -10.502 -3.967 1.00 96.06 172 THR A O 1
ATOM 1260 N N . THR A 1 173 ? -0.038 -9.889 -3.234 1.00 96.38 173 THR A N 1
ATOM 1261 C CA . THR A 1 173 ? -0.805 -10.799 -4.086 1.00 96.38 173 THR A CA 1
ATOM 1262 C C . THR A 1 173 ? -1.385 -10.016 -5.252 1.00 96.38 173 THR A C 1
ATOM 1264 O O . THR A 1 173 ? -2.186 -9.104 -5.052 1.00 96.38 173 THR A O 1
ATOM 1267 N N . VAL A 1 174 ? -0.992 -10.368 -6.473 1.00 96.06 174 VAL A N 1
ATOM 1268 C CA . VAL A 1 174 ? -1.435 -9.686 -7.693 1.00 96.06 174 VAL A CA 1
ATOM 1269 C C . VAL A 1 174 ? -2.435 -10.555 -8.441 1.00 96.06 174 VAL A C 1
ATOM 1271 O O . VAL A 1 174 ? -2.173 -11.715 -8.742 1.00 96.06 174 VAL A O 1
ATOM 1274 N N . ASP A 1 175 ? -3.573 -9.962 -8.769 1.00 94.56 175 ASP A N 1
ATOM 1275 C CA . ASP A 1 175 ? -4.610 -10.532 -9.614 1.00 94.56 175 ASP A CA 1
ATOM 1276 C C . ASP A 1 175 ? -4.652 -9.743 -10.924 1.00 94.56 175 ASP A C 1
ATOM 1278 O O . ASP A 1 175 ? -5.160 -8.621 -10.981 1.00 94.56 175 ASP A O 1
ATOM 1282 N N . LEU A 1 176 ? -4.076 -10.325 -11.977 1.00 90.88 176 LEU A N 1
ATOM 1283 C CA . LEU A 1 176 ? -4.005 -9.705 -13.300 1.00 90.88 176 LEU A CA 1
ATOM 1284 C C . LEU A 1 176 ? -5.360 -9.689 -14.020 1.00 90.88 176 LEU A C 1
ATOM 1286 O O . LEU A 1 176 ? -5.562 -8.839 -14.883 1.00 90.88 176 LEU A O 1
ATOM 1290 N N . LEU A 1 177 ? -6.292 -10.586 -13.670 1.00 91.00 177 LEU A N 1
ATOM 1291 C CA . LEU A 1 177 ? -7.623 -10.612 -14.284 1.00 91.00 177 LEU A CA 1
ATOM 1292 C C . LEU A 1 177 ? -8.471 -9.444 -13.786 1.00 91.00 177 LEU A C 1
ATOM 1294 O O . LEU A 1 177 ? -9.146 -8.786 -14.574 1.00 91.00 177 LEU A O 1
ATOM 1298 N N . ASN A 1 178 ? -8.410 -9.178 -12.481 1.00 92.62 178 ASN A N 1
ATOM 1299 C CA . ASN A 1 178 ? -9.095 -8.043 -11.865 1.00 92.62 178 ASN A CA 1
ATOM 1300 C C . ASN A 1 178 ? -8.258 -6.755 -11.881 1.00 92.62 178 ASN A C 1
ATOM 1302 O O . ASN A 1 178 ? -8.753 -5.706 -11.471 1.00 92.62 178 ASN A O 1
ATOM 1306 N N . ALA A 1 179 ? -7.011 -6.829 -12.356 1.00 94.19 179 ALA A N 1
ATOM 1307 C CA . ALA A 1 179 ? -6.036 -5.746 -12.347 1.00 94.19 179 ALA A CA 1
ATOM 1308 C C . ALA A 1 179 ? -5.895 -5.115 -10.949 1.00 94.19 179 ALA A C 1
ATOM 1310 O O . ALA A 1 179 ? -6.061 -3.909 -10.770 1.00 94.19 179 ALA A O 1
ATOM 1311 N N . THR A 1 180 ? -5.605 -5.936 -9.938 1.00 95.88 180 THR A N 1
ATOM 1312 C CA . THR A 1 180 ? -5.421 -5.480 -8.551 1.00 95.88 180 THR A CA 1
ATOM 1313 C C . THR A 1 180 ? -4.184 -6.086 -7.907 1.00 95.88 180 THR A C 1
ATOM 1315 O O . THR A 1 180 ? -3.927 -7.275 -8.072 1.00 95.88 180 THR A O 1
ATOM 1318 N N . ALA A 1 181 ? -3.469 -5.299 -7.110 1.00 96.19 181 ALA A N 1
ATOM 1319 C CA . ALA A 1 181 ? -2.450 -5.761 -6.174 1.00 96.19 181 ALA A CA 1
ATOM 1320 C C . ALA A 1 181 ? -2.970 -5.605 -4.741 1.00 96.19 181 ALA A C 1
ATOM 1322 O O . ALA A 1 181 ? -3.558 -4.577 -4.409 1.00 96.19 181 ALA A O 1
ATOM 1323 N N . ARG A 1 182 ? -2.774 -6.619 -3.898 1.00 97.25 182 ARG A N 1
ATOM 1324 C CA . ARG A 1 182 ? -3.230 -6.633 -2.504 1.00 97.25 182 ARG A CA 1
ATOM 1325 C C . ARG A 1 182 ? -2.087 -6.930 -1.552 1.00 97.25 182 ARG A C 1
ATOM 1327 O O . ARG A 1 182 ? -1.303 -7.836 -1.820 1.00 97.25 182 ARG A O 1
ATOM 1334 N N . ALA A 1 183 ? -2.035 -6.225 -0.432 1.00 97.31 183 ALA A N 1
ATOM 1335 C CA . ALA A 1 183 ? -1.090 -6.483 0.648 1.00 97.31 183 ALA A CA 1
ATOM 1336 C C . ALA A 1 183 ? -1.764 -6.274 2.008 1.00 97.31 183 ALA A C 1
ATOM 1338 O O . ALA A 1 183 ? -2.706 -5.491 2.121 1.00 97.31 183 ALA A O 1
ATOM 1339 N N . GLN A 1 184 ? -1.282 -6.979 3.028 1.00 96.62 184 GLN A N 1
ATOM 1340 C CA . GLN A 1 184 ? -1.680 -6.749 4.417 1.00 96.62 184 GLN A CA 1
ATOM 1341 C C . GLN A 1 184 ? -0.615 -5.918 5.126 1.00 96.62 184 GLN A C 1
ATOM 1343 O O . GLN A 1 184 ? 0.574 -6.065 4.828 1.00 96.62 184 GLN A O 1
ATOM 1348 N N . VAL A 1 185 ? -1.040 -5.063 6.051 1.00 94.62 185 VAL A N 1
ATOM 1349 C CA . VAL A 1 185 ? -0.134 -4.217 6.826 1.00 94.62 185 VAL A CA 1
ATOM 1350 C C . VAL A 1 185 ? -0.625 -4.034 8.257 1.00 94.62 185 VAL A C 1
ATOM 1352 O O . VAL A 1 185 ? -1.826 -3.928 8.494 1.00 94.62 185 VAL A O 1
ATOM 1355 N N . ASP A 1 186 ? 0.316 -3.969 9.194 1.00 92.94 186 ASP A N 1
ATOM 1356 C CA . ASP A 1 186 ? 0.059 -3.804 10.628 1.00 92.94 186 ASP A CA 1
ATOM 1357 C C . ASP A 1 186 ? 0.370 -2.392 11.140 1.00 92.94 186 ASP A C 1
ATOM 1359 O O . ASP A 1 186 ? 0.078 -2.068 12.282 1.00 92.94 186 ASP A O 1
ATOM 1363 N N . SER A 1 187 ? 0.970 -1.535 10.322 1.00 91.06 187 SER A N 1
ATOM 1364 C CA . SER A 1 187 ? 1.258 -0.137 10.641 1.00 91.06 187 SER A CA 1
ATOM 1365 C C . SER A 1 187 ? 1.056 0.730 9.405 1.00 91.06 187 SER A C 1
ATOM 1367 O O . SER A 1 187 ? 1.096 0.234 8.281 1.00 91.06 187 SER A O 1
ATOM 1369 N N . LEU A 1 188 ? 0.762 2.011 9.608 1.00 91.06 188 LEU A N 1
ATOM 1370 C CA . LEU A 1 188 ? 0.413 2.936 8.531 1.00 91.06 188 LEU A CA 1
ATOM 1371 C C . LEU A 1 188 ? 1.466 4.042 8.413 1.00 91.06 188 LEU A C 1
ATOM 1373 O O . LEU A 1 188 ? 1.940 4.547 9.428 1.00 91.06 188 LEU A O 1
ATOM 1377 N N . SER A 1 189 ? 1.823 4.374 7.173 1.00 91.81 189 SER A N 1
ATOM 1378 C CA . SER A 1 189 ? 2.683 5.490 6.764 1.00 91.81 189 SER A CA 1
ATOM 1379 C C . SER A 1 189 ? 2.551 5.623 5.232 1.00 91.81 189 SER A C 1
ATOM 1381 O O . SER A 1 189 ? 1.478 5.382 4.663 1.00 91.81 189 SER A O 1
ATOM 1383 N N . ILE A 1 190 ? 3.638 5.941 4.534 1.00 92.69 190 ILE A N 1
ATOM 1384 C CA . ILE A 1 190 ? 3.713 6.040 3.086 1.00 92.69 190 ILE A CA 1
ATOM 1385 C C . ILE A 1 190 ? 3.768 4.642 2.469 1.00 92.69 190 ILE A C 1
ATOM 1387 O O . ILE A 1 190 ? 4.639 3.821 2.759 1.00 92.69 190 ILE A O 1
ATOM 1391 N N . PHE A 1 191 ? 2.874 4.408 1.520 1.00 94.44 191 PHE A N 1
ATOM 1392 C CA . PHE A 1 191 ? 2.840 3.235 0.667 1.00 94.44 191 PHE A CA 1
ATOM 1393 C C . PHE A 1 191 ? 3.082 3.626 -0.782 1.00 94.44 191 PHE A C 1
ATOM 1395 O O . PHE A 1 191 ? 2.576 4.636 -1.274 1.00 94.44 191 PHE A O 1
ATOM 1402 N N . ALA A 1 192 ? 3.823 2.785 -1.492 1.00 94.06 192 ALA A N 1
ATOM 1403 C CA . ALA A 1 192 ? 4.063 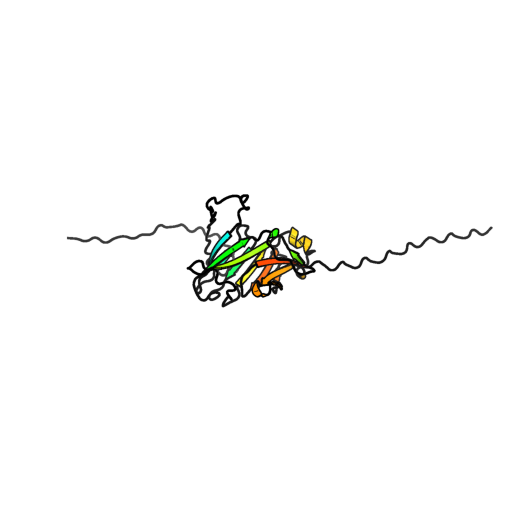2.934 -2.916 1.00 94.06 192 ALA A CA 1
ATOM 1404 C C . ALA A 1 192 ? 3.782 1.620 -3.633 1.00 94.06 192 ALA A C 1
ATOM 1406 O O . ALA A 1 192 ? 4.326 0.576 -3.273 1.00 94.06 192 ALA A O 1
ATOM 1407 N N . LEU A 1 193 ? 2.991 1.678 -4.702 1.00 94.62 193 LEU A N 1
ATOM 1408 C CA . LEU A 1 193 ? 3.024 0.626 -5.706 1.00 94.62 193 LEU A CA 1
ATOM 1409 C C . LEU A 1 193 ? 4.318 0.796 -6.505 1.00 94.62 193 LEU A C 1
ATOM 1411 O O . LEU A 1 193 ? 4.564 1.858 -7.077 1.00 94.62 193 LEU A O 1
ATOM 1415 N N . THR A 1 194 ? 5.158 -0.228 -6.543 1.00 93.50 194 THR A N 1
ATOM 1416 C CA . THR A 1 194 ? 6.431 -0.201 -7.258 1.00 93.50 194 THR A CA 1
ATOM 1417 C C . THR A 1 194 ? 6.565 -1.371 -8.207 1.00 93.50 194 THR A C 1
ATOM 1419 O O . THR A 1 194 ? 5.881 -2.394 -8.103 1.00 93.50 194 THR A O 1
ATOM 1422 N N . ILE A 1 195 ? 7.452 -1.183 -9.177 1.00 92.44 195 ILE A N 1
ATOM 1423 C CA . ILE A 1 195 ? 7.736 -2.167 -10.204 1.00 92.44 195 ILE A CA 1
ATOM 1424 C C . ILE A 1 195 ? 9.206 -2.535 -10.111 1.00 92.44 195 ILE A C 1
ATOM 1426 O O . ILE A 1 195 ? 10.080 -1.669 -10.191 1.00 92.44 195 ILE A O 1
ATOM 1430 N N . ARG A 1 196 ? 9.481 -3.826 -9.924 1.00 90.69 196 ARG A N 1
ATOM 1431 C CA . ARG A 1 196 ? 10.830 -4.374 -10.023 1.00 90.69 196 ARG A CA 1
ATOM 1432 C C . ARG A 1 196 ? 11.296 -4.235 -11.457 1.00 90.69 196 ARG A C 1
ATOM 1434 O O . ARG A 1 196 ? 10.637 -4.717 -12.377 1.00 90.69 196 ARG A O 1
ATOM 1441 N N . THR A 1 197 ? 12.456 -3.626 -11.643 1.00 82.12 197 THR A N 1
ATOM 1442 C CA . THR A 1 197 ? 13.103 -3.571 -12.947 1.00 82.12 197 THR A CA 1
ATOM 1443 C C . THR A 1 197 ? 13.424 -5.003 -13.386 1.00 82.12 197 THR A C 1
ATOM 1445 O O . THR A 1 197 ? 14.194 -5.682 -12.695 1.00 82.12 197 THR A O 1
ATOM 1448 N N . PRO A 1 198 ? 12.875 -5.492 -14.514 1.00 67.12 198 PRO A N 1
ATOM 1449 C CA . PRO A 1 198 ? 13.218 -6.812 -15.017 1.00 67.12 198 PRO A CA 1
ATOM 1450 C C . PRO A 1 198 ? 14.722 -6.876 -15.276 1.00 67.12 198 PRO A C 1
ATOM 1452 O O . PRO A 1 198 ? 15.312 -5.942 -15.828 1.00 67.12 198 PRO A O 1
ATOM 1455 N N . ARG A 1 199 ? 15.361 -7.990 -14.906 1.00 62.19 199 ARG A N 1
ATOM 1456 C CA . ARG A 1 199 ? 16.741 -8.230 -15.338 1.00 62.19 199 ARG A CA 1
ATOM 1457 C C . ARG A 1 199 ? 16.750 -8.226 -16.876 1.00 62.19 199 ARG A C 1
ATOM 1459 O O . ARG A 1 199 ? 15.922 -8.930 -17.458 1.00 62.19 199 ARG A O 1
ATOM 1466 N N . PRO A 1 200 ? 17.653 -7.485 -17.547 1.00 56.78 200 PRO A N 1
ATOM 1467 C CA . PRO A 1 200 ? 17.736 -7.533 -19.001 1.00 56.78 200 PRO A CA 1
ATOM 1468 C C . PRO A 1 200 ? 17.937 -8.984 -19.445 1.00 56.78 200 PRO A C 1
ATOM 1470 O O . PRO A 1 200 ? 18.809 -9.687 -18.928 1.00 56.78 200 PRO A O 1
ATOM 1473 N N . THR A 1 201 ? 17.103 -9.440 -20.381 1.00 56.94 201 THR A N 1
ATOM 1474 C CA . THR A 1 201 ? 17.318 -10.734 -21.037 1.00 56.94 201 THR A CA 1
ATOM 1475 C C . THR A 1 201 ? 18.672 -10.656 -21.747 1.00 56.94 201 THR A C 1
ATOM 1477 O O . THR A 1 201 ? 18.906 -9.666 -22.444 1.00 56.94 201 THR A O 1
ATOM 1480 N N . PRO A 1 202 ? 19.590 -11.624 -21.567 1.00 57.19 202 PRO A N 1
ATOM 1481 C CA . PRO A 1 202 ? 20.863 -11.591 -22.272 1.00 57.19 202 PRO A CA 1
ATOM 1482 C C . PRO A 1 202 ? 20.597 -11.575 -23.779 1.00 57.19 202 PRO A C 1
ATOM 1484 O O . PRO A 1 202 ? 19.933 -12.466 -24.308 1.00 57.19 202 PRO A O 1
ATOM 1487 N N . THR A 1 203 ? 21.098 -10.549 -24.468 1.00 67.69 203 THR A N 1
ATOM 1488 C CA . THR A 1 203 ? 21.056 -10.488 -25.930 1.00 67.69 203 THR A CA 1
ATOM 1489 C C . THR A 1 203 ? 21.776 -11.723 -26.478 1.00 67.69 203 THR A C 1
ATOM 1491 O O . THR A 1 203 ? 22.924 -11.958 -26.085 1.00 67.69 203 THR A O 1
ATOM 1494 N N . PRO A 1 204 ? 21.149 -12.533 -27.354 1.00 72.06 204 PRO A N 1
ATOM 1495 C CA . PRO A 1 204 ? 21.847 -13.649 -27.971 1.00 72.06 204 PRO A CA 1
ATOM 1496 C C . PRO A 1 204 ? 23.065 -13.116 -28.745 1.00 72.06 204 PRO A C 1
ATOM 1498 O O . PRO A 1 204 ? 22.974 -12.049 -29.361 1.00 72.06 204 PRO A O 1
ATOM 1501 N N . PRO A 1 205 ? 24.214 -13.814 -28.715 1.00 77.94 205 PRO A N 1
ATOM 1502 C CA . PRO A 1 205 ? 25.383 -13.403 -29.483 1.00 77.94 205 PRO A CA 1
ATOM 1503 C C . PRO A 1 205 ? 25.022 -13.288 -30.975 1.00 77.94 205 PRO A C 1
ATOM 1505 O O . PRO A 1 205 ? 24.173 -14.051 -31.453 1.00 77.94 205 PRO A O 1
ATOM 1508 N N . PRO A 1 206 ? 25.635 -12.353 -31.729 1.00 75.44 206 PRO A N 1
ATOM 1509 C CA . PRO A 1 206 ? 25.367 -12.225 -33.157 1.00 75.44 206 PRO A CA 1
ATOM 1510 C C . PRO A 1 206 ? 25.631 -13.568 -33.846 1.00 75.44 206 PRO A C 1
ATOM 1512 O O . PRO A 1 206 ? 26.679 -14.182 -33.649 1.00 75.44 206 PRO A O 1
ATOM 1515 N N . THR A 1 207 ? 24.670 -14.039 -34.643 1.00 76.69 207 THR A N 1
ATOM 1516 C CA . THR A 1 207 ? 24.867 -15.236 -35.470 1.00 76.69 207 THR A CA 1
ATOM 1517 C C . THR A 1 207 ? 25.989 -14.943 -36.471 1.00 76.69 207 THR A C 1
ATOM 1519 O O . THR A 1 207 ? 25.893 -13.936 -37.177 1.00 76.69 207 THR A O 1
ATOM 1522 N N . PRO A 1 208 ? 27.058 -15.757 -36.555 1.00 72.50 208 PRO A N 1
ATOM 1523 C CA . PRO A 1 208 ? 28.090 -15.541 -37.557 1.00 72.50 208 PRO A CA 1
ATOM 1524 C C . PRO A 1 208 ? 27.488 -15.737 -38.952 1.00 72.50 208 PRO A C 1
ATOM 1526 O O . PRO A 1 208 ? 27.014 -16.821 -39.289 1.00 72.50 208 PRO A O 1
ATOM 1529 N N . THR A 1 209 ? 27.512 -14.686 -39.772 1.00 70.81 209 THR A N 1
ATOM 1530 C CA . THR A 1 209 ? 27.211 -14.780 -41.203 1.00 70.81 209 THR A CA 1
ATOM 1531 C C . THR A 1 209 ? 28.274 -15.659 -41.856 1.00 70.81 209 THR A C 1
ATOM 1533 O O . THR A 1 209 ? 29.443 -15.278 -41.928 1.00 70.81 209 THR A O 1
ATOM 1536 N N . SER A 1 210 ? 27.891 -16.843 -42.329 1.00 69.31 210 SER A N 1
ATOM 1537 C CA . SER A 1 210 ? 28.762 -17.675 -43.153 1.00 69.31 210 SER A CA 1
ATOM 1538 C C . SER A 1 210 ? 28.979 -16.985 -44.502 1.00 69.31 210 SER A C 1
ATOM 1540 O O . SER A 1 210 ? 28.045 -16.758 -45.269 1.00 69.31 210 SER A O 1
ATOM 1542 N N . VAL A 1 211 ? 30.226 -16.604 -44.782 1.00 73.38 211 VAL A N 1
ATOM 1543 C CA . VAL A 1 211 ? 30.626 -16.103 -46.102 1.00 73.38 211 VAL A CA 1
ATOM 1544 C C . VAL A 1 211 ? 30.594 -17.292 -47.070 1.00 73.38 211 VAL A C 1
ATOM 1546 O O . VAL A 1 211 ? 31.238 -18.303 -46.777 1.00 73.38 211 VAL A O 1
ATOM 1549 N N . PRO A 1 212 ? 29.876 -17.225 -48.206 1.00 67.88 212 PRO A N 1
ATOM 1550 C CA . PRO A 1 212 ? 29.927 -18.292 -49.196 1.00 67.88 212 PRO A CA 1
ATOM 1551 C C . PRO A 1 212 ? 31.348 -18.395 -49.767 1.00 67.88 212 PRO A C 1
ATOM 1553 O O . PRO A 1 212 ? 31.890 -17.434 -50.311 1.00 67.88 212 PRO A O 1
ATOM 1556 N N . THR A 1 213 ? 31.966 -19.568 -49.619 1.00 69.19 213 THR A N 1
ATOM 1557 C CA . THR A 1 213 ? 33.263 -19.904 -50.217 1.00 69.19 213 THR A CA 1
ATOM 1558 C C . THR A 1 213 ? 33.162 -19.838 -51.740 1.00 69.19 213 THR A C 1
ATOM 1560 O O . THR A 1 213 ? 32.366 -20.556 -52.342 1.00 69.19 213 THR A O 1
ATOM 1563 N N . ALA A 1 214 ? 33.976 -18.987 -52.369 1.00 67.44 214 ALA A N 1
ATOM 1564 C CA . ALA A 1 214 ? 34.102 -18.937 -53.821 1.00 67.44 214 ALA A CA 1
ATOM 1565 C C . ALA A 1 214 ? 34.618 -20.284 -54.359 1.00 67.44 214 ALA A C 1
ATOM 1567 O O . ALA A 1 214 ? 35.647 -20.794 -53.914 1.00 67.44 214 ALA A O 1
ATOM 1568 N N . THR A 1 215 ? 33.891 -20.860 -55.315 1.00 68.06 215 THR A N 1
ATOM 1569 C CA . THR A 1 215 ? 34.275 -22.076 -56.040 1.00 68.06 215 THR A CA 1
ATOM 1570 C C . THR A 1 215 ? 35.546 -21.813 -56.860 1.00 68.06 215 THR A C 1
ATOM 1572 O O . THR A 1 215 ? 35.542 -20.880 -57.666 1.00 68.06 215 THR A O 1
ATOM 1575 N N . PRO A 1 216 ? 36.633 -22.595 -56.711 1.00 65.31 216 PRO A N 1
ATOM 1576 C CA . PRO A 1 216 ? 37.789 -22.452 -57.587 1.00 65.31 216 PRO A CA 1
ATOM 1577 C C . PRO A 1 216 ? 37.430 -22.948 -58.992 1.00 65.31 216 PRO A C 1
ATOM 1579 O O . PRO A 1 216 ? 37.042 -24.101 -59.178 1.00 65.31 216 PRO A O 1
ATOM 1582 N N . SER A 1 217 ? 37.560 -22.067 -59.983 1.00 67.12 217 SER A N 1
ATOM 1583 C CA . SER A 1 217 ? 37.464 -22.426 -61.396 1.00 67.12 217 SER A CA 1
ATOM 1584 C C . SER A 1 217 ? 38.810 -23.007 -61.832 1.00 67.12 217 SER A C 1
ATOM 1586 O O . SER A 1 217 ? 39.802 -22.284 -61.888 1.00 67.12 217 SER A O 1
ATOM 1588 N N . PHE A 1 218 ? 38.860 -24.308 -62.112 1.00 60.34 218 PHE A N 1
ATOM 1589 C CA . PHE A 1 218 ? 40.015 -24.932 -62.762 1.00 60.34 218 PHE A CA 1
ATOM 1590 C C . PHE A 1 218 ? 39.938 -24.676 -64.275 1.00 60.34 218 PHE A C 1
ATOM 1592 O O . PHE A 1 218 ? 38.879 -24.862 -64.874 1.00 60.34 218 PHE A O 1
ATOM 1599 N N . THR A 1 219 ? 41.041 -24.201 -64.860 1.00 64.44 219 THR A N 1
ATOM 1600 C CA . THR A 1 219 ? 41.282 -24.141 -66.315 1.00 64.44 219 THR A CA 1
ATOM 1601 C C . THR A 1 219 ? 42.209 -25.279 -66.704 1.00 64.44 219 THR A C 1
ATOM 1603 O O . THR A 1 219 ? 43.126 -25.560 -65.899 1.00 64.44 219 THR A O 1
#

Sequence (219 aa):
MEEPVEPRTRLAIGVAVVGTVGAAALIGVLFATGVFTSDEPAGTGQAPGAPVVTVSVPVLPEQPAQLLSPQGDVAVDFTEGSVDKPMELRYQQVLPARVPALPAGFSAAAKVFDLTLLDREGEDRGAYTLMRPATITVRLGPGELALAGGEASNIVIQHYIDQDTSWTELPTTVDLLNATARAQVDSLSIFALTIRTPRPTPTPPPTPTSVPTATPSFT

Foldseek 3Di:
DDDDDDDDDDDDDDDDDDDDDDDDPPQVEDDDDDFDPPPDPDDDDDDPDDGWTKDKDKDAQAGKYWDAGPVNFKIKIGGRRQDPGIWMKMKTFDDPVRDQDADPQKDFDNGKIFIFIAHPVRDGPDWDFTPFWMKMKGAADPVNCVQQVVDPVQKWKWDQDVVVRDIDTFPWDADVVRRMIMGIDGTTTMITTMGGRDDDDPDPPDDDDDDDDDDDDDD